Protein AF-A0A1Y2C149-F1 (afdb_monomer_lite)

pLDDT: mean 79.37, std 19.91, range [31.45, 98.75]

Organism: NCBI:txid329046

Structure (mmCIF, N/CA/C/O backbone):
data_AF-A0A1Y2C149-F1
#
_entry.id   AF-A0A1Y2C149-F1
#
loop_
_atom_site.group_PDB
_atom_site.id
_atom_site.type_symbol
_atom_site.label_atom_id
_atom_site.label_alt_id
_atom_site.label_comp_id
_atom_site.label_asym_id
_atom_site.label_entity_id
_atom_site.label_seq_id
_atom_site.pdbx_PDB_ins_code
_atom_site.Cartn_x
_atom_site.Cartn_y
_atom_site.Cartn_z
_atom_site.occupancy
_atom_site.B_iso_or_equiv
_atom_site.auth_seq_id
_atom_site.auth_comp_id
_atom_site.auth_asym_id
_atom_site.auth_atom_id
_atom_site.pdbx_PDB_model_num
ATOM 1 N N . MET A 1 1 ? -20.247 -19.234 1.395 1.00 32.84 1 MET A N 1
ATOM 2 C CA . MET A 1 1 ? -18.859 -19.176 0.887 1.00 32.84 1 MET A CA 1
ATOM 3 C C . MET A 1 1 ? -18.825 -18.176 -0.260 1.00 32.84 1 MET A C 1
ATOM 5 O O . MET A 1 1 ? -19.074 -18.563 -1.390 1.00 32.84 1 MET A O 1
ATOM 9 N N . ASN A 1 2 ? -18.616 -16.889 0.026 1.00 32.75 2 ASN A N 1
ATOM 10 C CA . ASN A 1 2 ? -18.475 -15.877 -1.024 1.00 32.75 2 ASN A CA 1
ATOM 11 C C . ASN A 1 2 ? -16.988 -15.608 -1.228 1.00 32.75 2 ASN A C 1
ATOM 13 O O . ASN A 1 2 ? -16.345 -14.971 -0.400 1.00 32.75 2 ASN A O 1
ATOM 17 N N . GLN A 1 3 ? -16.442 -16.143 -2.318 1.00 33.34 3 GLN A N 1
ATOM 18 C CA . GLN A 1 3 ? -15.137 -15.734 -2.815 1.00 33.34 3 GLN A CA 1
ATOM 19 C C . GLN A 1 3 ? -15.275 -14.304 -3.340 1.00 33.34 3 GLN A C 1
ATOM 21 O O . GLN A 1 3 ? -15.963 -14.059 -4.332 1.00 33.34 3 GLN A O 1
ATOM 26 N N . THR A 1 4 ? -14.650 -13.351 -2.658 1.00 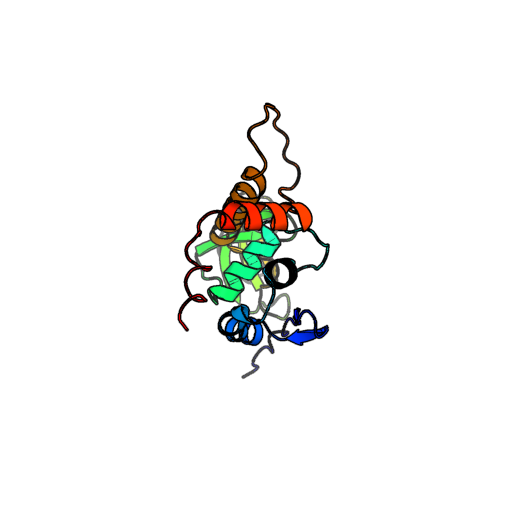39.69 4 THR A N 1
ATOM 27 C CA . THR A 1 4 ? -14.477 -11.990 -3.158 1.00 39.69 4 THR A CA 1
ATOM 28 C C . THR A 1 4 ? -13.703 -12.085 -4.472 1.00 39.69 4 THR A C 1
ATOM 30 O O . THR A 1 4 ? -12.516 -12.405 -4.464 1.00 39.69 4 THR A O 1
ATOM 33 N N . LYS A 1 5 ? -14.371 -11.875 -5.614 1.00 36.91 5 LYS A N 1
ATOM 34 C CA . LYS A 1 5 ? -13.696 -11.769 -6.914 1.00 36.91 5 LYS A CA 1
ATOM 35 C C . LYS A 1 5 ? -12.737 -10.583 -6.831 1.00 36.91 5 LYS A C 1
ATOM 37 O O . LYS A 1 5 ? -13.175 -9.437 -6.886 1.00 36.91 5 LYS A O 1
ATOM 42 N N . GLN A 1 6 ? -11.445 -10.860 -6.660 1.00 40.12 6 GLN A N 1
ATOM 43 C CA . GLN A 1 6 ? -10.395 -9.868 -6.859 1.00 40.12 6 GLN A CA 1
ATOM 44 C C . GLN A 1 6 ? -10.593 -9.274 -8.255 1.00 40.12 6 GLN A C 1
ATOM 46 O O . GLN A 1 6 ? -10.677 -10.003 -9.246 1.00 40.12 6 GLN A O 1
ATOM 51 N N . LYS A 1 7 ? -10.747 -7.951 -8.323 1.00 43.91 7 LYS A N 1
ATOM 52 C CA . LYS A 1 7 ? -10.801 -7.225 -9.588 1.00 43.91 7 LYS A CA 1
ATOM 53 C C . LYS A 1 7 ? -9.452 -7.464 -10.271 1.00 43.91 7 LYS A C 1
ATOM 55 O O . LYS A 1 7 ? -8.431 -7.028 -9.752 1.00 43.91 7 LYS A O 1
ATOM 60 N N . LYS A 1 8 ? -9.443 -8.235 -11.362 1.00 54.19 8 LYS A N 1
ATOM 61 C CA . LYS A 1 8 ? -8.223 -8.466 -12.140 1.00 54.19 8 LYS A CA 1
ATOM 62 C C . LYS A 1 8 ? -7.797 -7.133 -12.748 1.00 54.19 8 LYS A C 1
ATOM 64 O O . LYS A 1 8 ? -8.605 -6.485 -13.412 1.00 54.19 8 LYS A O 1
ATOM 69 N N . VAL A 1 9 ? -6.570 -6.722 -12.451 1.00 62.41 9 VAL A N 1
ATOM 70 C CA . VAL A 1 9 ? -5.909 -5.588 -13.098 1.00 62.41 9 VAL A CA 1
ATOM 71 C C . VAL A 1 9 ? -5.297 -6.121 -14.386 1.00 62.41 9 VAL A C 1
ATOM 73 O O . VAL A 1 9 ? -4.693 -7.196 -14.386 1.00 62.41 9 VAL A O 1
ATOM 76 N N . TYR A 1 10 ? -5.528 -5.405 -15.479 1.00 67.88 10 TYR A N 1
ATOM 77 C CA . TYR A 1 10 ? -5.032 -5.761 -16.799 1.00 67.88 10 TYR A CA 1
ATOM 78 C C . TYR A 1 10 ? -4.049 -4.694 -17.266 1.00 67.88 10 TYR A C 1
ATOM 80 O O . TYR A 1 10 ? -4.257 -3.505 -17.033 1.00 67.88 10 TYR A O 1
ATOM 88 N N . TYR A 1 11 ? -2.994 -5.137 -17.936 1.00 66.62 11 TYR A N 1
ATOM 89 C CA . TYR A 1 11 ? -1.920 -4.311 -18.471 1.00 66.62 11 TYR A CA 1
ATOM 90 C C . TYR A 1 11 ? -1.902 -4.450 -19.989 1.00 66.62 11 TYR A C 1
ATOM 92 O O . TYR A 1 11 ? -2.075 -5.548 -20.512 1.00 66.62 11 TYR A O 1
ATOM 100 N N . SER A 1 12 ? -1.677 -3.361 -20.719 1.00 67.94 12 SER A N 1
ATOM 101 C CA . SER A 1 12 ? -1.591 -3.422 -22.182 1.00 67.94 12 SER A CA 1
ATOM 102 C C . SER A 1 12 ? -0.188 -3.862 -22.623 1.00 67.94 12 SER A C 1
ATOM 104 O O . SER A 1 12 ? 0.789 -3.122 -22.476 1.00 67.94 12 SER A O 1
ATOM 106 N N . LEU A 1 13 ? -0.089 -5.076 -23.169 1.00 71.69 13 LEU A N 1
ATOM 107 C CA . LEU A 1 13 ? 1.129 -5.676 -23.708 1.00 71.69 13 LEU A CA 1
ATOM 108 C C . LEU A 1 13 ? 1.584 -4.950 -24.973 1.00 71.69 13 LEU A C 1
ATOM 110 O O . LEU A 1 13 ? 0.928 -5.003 -26.015 1.00 71.69 13 LEU A O 1
ATOM 114 N N . PHE A 1 14 ? 2.768 -4.351 -24.920 1.00 56.81 14 PHE A N 1
ATOM 115 C CA . PHE A 1 14 ? 3.419 -3.784 -26.096 1.00 56.81 14 PHE A CA 1
ATOM 116 C C . PHE A 1 14 ? 4.108 -4.878 -26.944 1.00 56.81 14 PHE A C 1
ATOM 118 O O . PHE A 1 14 ? 4.606 -5.845 -26.369 1.00 56.81 14 PHE A O 1
ATOM 125 N N . PRO A 1 15 ? 4.151 -4.771 -28.291 1.00 59.81 15 PRO A N 1
ATOM 126 C CA . PRO A 1 15 ? 3.509 -3.766 -29.154 1.00 59.81 15 PRO A CA 1
ATOM 127 C C . PRO A 1 15 ? 2.040 -4.069 -29.469 1.00 59.81 15 PRO A C 1
ATOM 129 O O . PRO A 1 15 ? 1.349 -3.243 -30.052 1.00 59.81 15 PRO A O 1
ATOM 132 N N . THR A 1 16 ? 1.559 -5.257 -29.104 1.00 75.50 16 THR A N 1
ATOM 133 C CA . THR A 1 16 ? 0.265 -5.790 -29.563 1.00 75.50 16 THR A CA 1
ATOM 134 C C . THR A 1 16 ? -0.963 -5.022 -29.066 1.00 75.50 16 THR A C 1
ATOM 136 O O . THR A 1 16 ? -2.044 -5.179 -29.623 1.00 75.50 16 THR A O 1
ATOM 139 N N . GLY A 1 17 ? -0.823 -4.246 -27.991 1.00 71.88 17 GLY A N 1
ATOM 140 C CA . GLY A 1 17 ? -1.920 -3.589 -27.283 1.00 71.88 17 GLY A CA 1
ATOM 141 C C . GLY A 1 17 ? -2.793 -4.540 -26.458 1.00 71.88 17 GLY A C 1
ATOM 142 O O . GLY A 1 17 ? -3.711 -4.077 -25.784 1.00 71.88 17 GLY A O 1
ATOM 143 N N . LYS A 1 18 ? -2.525 -5.855 -26.488 1.00 80.31 18 LYS A N 1
ATOM 144 C CA . LYS A 1 18 ? -3.346 -6.878 -25.832 1.00 80.31 18 LYS A CA 1
ATOM 145 C C . LYS A 1 18 ? -3.361 -6.682 -24.316 1.00 80.31 18 LYS A C 1
ATOM 147 O O . LYS A 1 18 ? -2.306 -6.626 -23.699 1.00 80.31 18 LYS A O 1
ATOM 152 N N . GLU A 1 19 ? -4.543 -6.660 -23.713 1.00 81.25 19 GLU A N 1
ATOM 153 C CA . GLU A 1 19 ? -4.684 -6.681 -22.255 1.00 81.25 19 GLU A CA 1
ATOM 154 C C . GLU A 1 19 ? -4.273 -8.043 -21.680 1.00 81.25 19 GLU A C 1
ATOM 156 O O . GLU A 1 19 ? -4.761 -9.086 -22.127 1.00 81.25 19 GLU A O 1
ATOM 161 N N . ILE A 1 20 ? -3.366 -8.032 -20.704 1.00 77.56 20 ILE A N 1
ATOM 162 C CA . ILE A 1 20 ? -2.830 -9.221 -20.033 1.00 77.56 20 ILE A CA 1
ATOM 163 C C . ILE A 1 20 ? -2.824 -9.053 -18.511 1.00 77.56 20 ILE A C 1
ATOM 165 O O . ILE A 1 20 ? -2.730 -7.934 -18.007 1.00 77.56 20 ILE A O 1
ATOM 169 N N . THR A 1 21 ? -2.932 -10.152 -17.764 1.00 81.12 21 THR A N 1
ATOM 170 C CA . THR A 1 21 ? -2.832 -10.127 -16.293 1.00 81.12 21 THR A CA 1
ATOM 171 C C . THR A 1 21 ? -1.381 -10.080 -15.818 1.00 81.12 21 THR A C 1
ATOM 173 O O . THR A 1 21 ? -0.441 -10.288 -16.588 1.00 81.12 21 THR A O 1
ATOM 176 N N . PHE A 1 22 ? -1.185 -9.848 -14.519 1.00 74.19 22 PHE A N 1
ATOM 177 C CA . PHE A 1 22 ? 0.140 -9.897 -13.910 1.00 74.19 22 PHE A CA 1
ATOM 178 C C . PHE A 1 22 ? 0.797 -11.290 -13.998 1.00 74.19 22 PHE A C 1
ATOM 180 O O . PHE A 1 22 ? 1.993 -11.421 -14.245 1.00 74.19 22 PHE A O 1
ATOM 187 N N . GLU A 1 23 ? 0.021 -12.364 -13.865 1.00 76.06 23 GLU A N 1
ATOM 188 C CA . GLU A 1 23 ? 0.540 -13.727 -14.019 1.00 76.06 23 GLU A CA 1
ATOM 189 C C . GLU A 1 23 ? 0.965 -14.008 -15.467 1.00 76.06 23 GLU A C 1
ATOM 191 O O . GLU A 1 23 ? 2.004 -14.626 -15.712 1.00 76.06 23 GLU A O 1
ATOM 196 N N . GLU A 1 24 ? 0.195 -13.509 -16.439 1.00 78.19 24 GLU A N 1
ATOM 197 C CA . GLU A 1 24 ? 0.569 -13.572 -17.851 1.00 78.19 24 GLU A CA 1
ATOM 198 C C . GLU A 1 24 ? 1.845 -12.759 -18.118 1.00 78.19 24 GLU A C 1
ATOM 200 O O . GLU A 1 24 ? 2.727 -13.249 -18.824 1.00 78.19 24 GLU A O 1
ATOM 205 N N . TYR A 1 25 ? 2.005 -11.583 -17.497 1.00 75.56 25 TYR A N 1
ATOM 206 C CA . TYR A 1 25 ? 3.249 -10.802 -17.519 1.00 75.56 25 TYR A CA 1
ATOM 207 C C . TYR A 1 25 ? 4.457 -11.636 -17.067 1.00 75.56 25 TYR A C 1
ATOM 209 O O . TYR A 1 25 ? 5.443 -11.738 -17.801 1.00 75.56 25 TYR A O 1
ATOM 217 N N . LEU A 1 26 ? 4.367 -12.288 -15.901 1.00 74.31 26 LEU A N 1
ATOM 218 C CA . LEU A 1 26 ? 5.469 -13.088 -15.355 1.00 74.31 26 LEU A CA 1
ATOM 219 C C . LEU A 1 26 ? 5.842 -14.247 -16.285 1.00 74.31 26 LEU A C 1
ATOM 221 O O . LEU A 1 26 ? 7.024 -14.529 -16.476 1.00 74.31 26 LEU A O 1
ATOM 225 N N . SER A 1 27 ? 4.852 -14.876 -16.927 1.00 77.12 27 SER A N 1
ATOM 226 C CA . SER A 1 27 ? 5.107 -15.938 -17.909 1.00 77.12 27 SER A CA 1
ATOM 227 C C . SER A 1 27 ? 5.894 -15.434 -19.127 1.00 77.12 27 SER A C 1
ATOM 229 O O . SER A 1 27 ? 6.768 -16.135 -19.647 1.00 77.12 27 SER A O 1
ATOM 231 N N . LYS A 1 28 ? 5.652 -14.180 -19.532 1.00 73.00 28 LYS A N 1
ATOM 232 C CA . LYS A 1 28 ? 6.303 -13.545 -20.680 1.00 73.00 28 LYS A CA 1
ATOM 233 C C . LYS A 1 28 ? 7.737 -13.117 -20.410 1.00 73.00 28 LYS A C 1
ATOM 235 O O . LYS A 1 28 ? 8.476 -13.002 -21.382 1.00 73.00 28 LYS A O 1
ATOM 240 N N . LEU A 1 29 ? 8.171 -12.981 -19.151 1.00 72.56 29 LEU A N 1
ATOM 241 C CA . LEU A 1 29 ? 9.576 -12.702 -18.804 1.00 72.56 29 LEU A CA 1
ATOM 242 C C . LEU A 1 29 ? 10.551 -13.690 -19.466 1.00 72.56 29 LEU A C 1
ATOM 244 O O . LEU A 1 29 ? 11.645 -13.313 -19.877 1.00 72.56 29 LEU A O 1
ATOM 248 N N . SER A 1 30 ? 10.138 -14.949 -19.627 1.00 67.75 30 SER A N 1
ATOM 249 C CA . SER A 1 30 ? 10.937 -15.988 -20.293 1.00 67.75 30 SER A CA 1
ATOM 250 C C . SER A 1 30 ? 11.106 -15.773 -21.808 1.00 67.75 30 SER A C 1
ATOM 252 O O . SER A 1 30 ? 12.100 -16.203 -22.393 1.00 67.75 30 SER A O 1
ATOM 254 N N . GLU A 1 31 ? 10.174 -15.056 -22.439 1.00 71.12 31 GLU A N 1
ATOM 255 C CA . GLU A 1 31 ? 10.130 -14.753 -23.875 1.00 71.12 31 GLU A CA 1
ATOM 256 C C . GLU A 1 31 ? 10.769 -13.391 -24.209 1.00 71.12 31 GLU A C 1
ATOM 258 O O . GLU A 1 31 ? 10.827 -12.995 -25.372 1.00 71.12 31 GLU A O 1
ATOM 263 N N . TRP A 1 32 ? 11.287 -12.662 -23.212 1.00 73.00 32 TRP A N 1
ATOM 264 C CA . TRP A 1 32 ? 11.826 -11.301 -23.363 1.00 73.00 32 TRP A CA 1
ATOM 265 C C . TRP A 1 32 ? 12.982 -11.175 -24.359 1.00 73.00 32 TRP A C 1
ATOM 267 O O . TRP A 1 32 ? 13.230 -10.083 -24.857 1.00 73.00 32 TRP A O 1
ATOM 277 N N . LYS A 1 33 ? 13.645 -12.281 -24.715 1.00 69.81 33 LYS A N 1
ATOM 278 C CA . LYS A 1 33 ? 14.646 -12.316 -25.795 1.00 69.81 33 LYS A CA 1
ATOM 279 C C . LYS A 1 33 ? 14.077 -11.922 -27.167 1.00 69.81 33 LYS A C 1
ATOM 281 O O . LYS A 1 33 ? 14.849 -11.610 -28.063 1.00 69.81 33 LYS A O 1
ATOM 286 N N . LEU A 1 34 ? 12.753 -11.951 -27.335 1.00 71.50 34 LEU A N 1
ATOM 287 C CA . LEU A 1 34 ? 12.060 -11.592 -28.575 1.00 71.50 34 LEU A CA 1
ATOM 288 C C . LEU A 1 34 ? 11.714 -10.095 -28.678 1.00 71.50 34 LEU A C 1
ATOM 290 O O . LEU A 1 34 ? 11.230 -9.666 -29.721 1.00 71.50 34 LEU A O 1
ATOM 294 N N . TYR A 1 35 ? 11.950 -9.309 -27.623 1.00 72.81 35 TYR A N 1
ATOM 295 C CA . TYR A 1 35 ? 11.605 -7.886 -27.550 1.00 72.81 35 TYR A CA 1
ATOM 296 C C . TYR A 1 35 ? 12.859 -7.022 -27.395 1.00 72.81 35 TYR A C 1
ATOM 298 O O . TYR A 1 35 ? 13.837 -7.437 -26.764 1.00 72.81 35 TYR A O 1
ATOM 306 N N . THR A 1 36 ? 12.838 -5.799 -27.936 1.00 82.12 36 THR A N 1
ATOM 307 C CA . THR A 1 36 ? 13.964 -4.867 -27.770 1.00 82.12 36 THR A CA 1
ATOM 308 C C . THR A 1 36 ? 14.135 -4.473 -26.295 1.00 82.12 36 THR A C 1
ATOM 310 O O . THR A 1 36 ? 13.224 -4.626 -25.477 1.00 82.12 36 THR A O 1
ATOM 313 N N . LEU A 1 37 ? 15.318 -3.978 -25.907 1.00 80.62 37 LEU A N 1
ATOM 314 C CA . LEU A 1 37 ? 15.522 -3.432 -24.556 1.00 80.62 37 LEU A CA 1
ATOM 315 C C . LEU A 1 37 ? 14.524 -2.303 -24.255 1.00 80.62 37 LEU A C 1
ATOM 317 O O . LEU A 1 37 ? 13.933 -2.283 -23.180 1.00 80.62 37 LEU A O 1
ATOM 321 N N . GLU A 1 38 ? 14.281 -1.429 -25.230 1.00 82.12 38 GLU A N 1
ATOM 322 C CA . GLU A 1 38 ? 13.333 -0.325 -25.102 1.00 82.12 38 GLU A CA 1
ATOM 323 C C . GLU A 1 38 ? 11.897 -0.820 -24.871 1.00 82.12 38 GLU A C 1
ATOM 325 O O . GLU A 1 38 ? 11.211 -0.322 -23.980 1.00 82.12 38 GLU A O 1
ATOM 330 N N . ASP A 1 39 ? 11.455 -1.845 -25.602 1.00 81.69 39 ASP A N 1
ATOM 331 C CA . ASP A 1 39 ? 10.112 -2.413 -25.431 1.00 81.69 39 ASP A CA 1
ATOM 332 C C . ASP A 1 39 ? 9.925 -3.034 -24.045 1.00 81.69 39 ASP A C 1
ATOM 334 O O . ASP A 1 39 ? 8.878 -2.855 -23.420 1.00 81.69 39 ASP A O 1
ATOM 338 N N . ARG A 1 40 ? 10.953 -3.723 -23.535 1.00 82.38 40 ARG A N 1
ATOM 339 C CA . ARG A 1 40 ? 10.943 -4.317 -22.189 1.00 82.38 40 ARG A CA 1
ATOM 340 C C . ARG A 1 40 ? 10.877 -3.250 -21.101 1.00 82.38 40 ARG A C 1
ATOM 342 O O . ARG A 1 40 ? 10.101 -3.400 -20.162 1.00 82.38 40 ARG A O 1
ATOM 349 N N . ILE A 1 41 ? 11.629 -2.159 -21.252 1.00 85.75 41 ILE A N 1
ATOM 350 C CA . ILE A 1 41 ? 11.615 -1.023 -20.320 1.00 85.75 41 ILE A CA 1
ATOM 351 C C . ILE A 1 41 ? 10.254 -0.317 -20.338 1.00 85.75 41 ILE A C 1
ATOM 353 O O . ILE A 1 41 ? 9.670 -0.103 -19.277 1.00 85.75 41 ILE A O 1
ATOM 357 N N . LYS A 1 42 ? 9.708 -0.004 -21.523 1.00 83.88 42 LYS A N 1
ATOM 358 C CA . LYS A 1 42 ? 8.360 0.585 -21.674 1.00 83.88 42 LYS A CA 1
ATOM 359 C C . LYS A 1 42 ? 7.299 -0.269 -21.014 1.00 83.88 42 LYS A C 1
ATOM 361 O O . LYS A 1 42 ? 6.396 0.244 -20.357 1.00 83.88 42 LYS A O 1
ATOM 366 N N . PHE A 1 43 ? 7.391 -1.571 -21.224 1.00 82.25 43 PHE A N 1
ATOM 367 C CA . PHE A 1 43 ? 6.435 -2.507 -20.680 1.00 82.25 43 PHE A CA 1
ATOM 368 C C . PHE A 1 43 ? 6.549 -2.621 -19.155 1.00 82.25 43 PHE A C 1
ATOM 370 O O . PHE A 1 43 ? 5.527 -2.542 -18.481 1.00 82.25 43 PHE A O 1
ATOM 377 N N . LEU A 1 44 ? 7.765 -2.711 -18.606 1.00 85.06 44 LEU A N 1
ATOM 378 C CA . LEU A 1 44 ? 7.992 -2.704 -17.160 1.00 85.06 44 LEU A CA 1
ATOM 379 C C . LEU A 1 44 ? 7.467 -1.417 -16.511 1.00 85.06 44 LEU A C 1
ATOM 381 O O . LEU A 1 44 ? 6.760 -1.499 -15.513 1.00 85.06 44 LEU A O 1
ATOM 385 N N . PHE A 1 45 ? 7.740 -0.252 -17.107 1.00 88.50 45 PHE A N 1
ATOM 386 C CA . PHE A 1 45 ? 7.226 1.027 -16.615 1.00 88.50 45 PHE A CA 1
ATOM 387 C C . PHE A 1 45 ? 5.698 1.018 -16.526 1.00 88.50 45 PHE A C 1
ATOM 389 O O . PHE A 1 45 ? 5.150 1.315 -15.477 1.00 88.50 45 PHE A O 1
ATOM 396 N N . LYS A 1 46 ? 5.006 0.579 -17.587 1.00 85.31 46 LYS A N 1
ATOM 397 C CA . LYS A 1 46 ? 3.536 0.474 -17.602 1.00 85.31 46 LYS A CA 1
ATOM 398 C C . LYS A 1 46 ? 2.963 -0.499 -16.574 1.00 85.31 46 LYS A C 1
ATOM 400 O O . LYS A 1 46 ? 1.795 -0.390 -16.225 1.00 85.31 46 LYS A O 1
ATOM 405 N N . VAL A 1 47 ? 3.729 -1.513 -16.180 1.00 83.88 47 VAL A N 1
ATOM 406 C CA . VAL A 1 47 ? 3.296 -2.485 -15.170 1.00 83.88 47 VAL A CA 1
ATOM 407 C C . VAL A 1 47 ? 3.495 -1.932 -13.763 1.00 83.88 47 VAL A C 1
ATOM 409 O O . VAL A 1 47 ? 2.669 -2.193 -12.890 1.00 83.88 47 VAL A O 1
ATOM 412 N N . LEU A 1 48 ? 4.576 -1.177 -13.555 1.00 87.94 48 LEU A N 1
ATOM 413 C CA . LEU A 1 48 ? 4.863 -0.503 -12.294 1.00 87.94 48 LEU A CA 1
ATOM 414 C C . LEU A 1 48 ? 3.953 0.708 -12.067 1.00 87.94 48 LEU A C 1
ATOM 416 O O . LEU A 1 48 ? 3.570 0.927 -10.929 1.00 87.94 48 LEU A O 1
ATOM 420 N N . ASP A 1 49 ? 3.590 1.444 -13.121 1.00 88.06 49 ASP A N 1
ATOM 421 C CA . ASP A 1 49 ? 2.715 2.625 -13.103 1.00 88.06 49 ASP A CA 1
ATOM 422 C C . ASP A 1 49 ? 1.253 2.200 -12.902 1.00 88.06 49 ASP A C 1
ATOM 424 O O . ASP A 1 49 ? 0.500 1.949 -13.848 1.00 88.06 49 ASP A O 1
ATOM 428 N N . TYR A 1 50 ? 0.887 1.996 -11.636 1.00 83.88 50 TYR A N 1
ATOM 429 C CA . TYR A 1 50 ? -0.371 1.360 -11.261 1.00 83.88 50 TYR A CA 1
ATOM 430 C C . TYR A 1 50 ? -1.588 2.265 -11.470 1.00 83.88 50 TYR A C 1
ATOM 432 O O . TYR A 1 50 ? -2.656 1.767 -11.847 1.00 83.88 50 TYR A O 1
ATOM 440 N N . ASP A 1 51 ? -1.465 3.563 -11.201 1.00 83.44 51 ASP A N 1
ATOM 441 C CA . ASP A 1 51 ? -2.549 4.526 -11.399 1.00 83.44 51 ASP A CA 1
ATOM 442 C C . ASP A 1 51 ? -2.581 5.141 -12.811 1.00 83.44 51 ASP A C 1
ATOM 444 O O . ASP A 1 51 ? -3.592 5.749 -13.176 1.00 83.44 51 ASP A O 1
ATOM 448 N N . GLN A 1 52 ? -1.571 4.839 -13.638 1.00 85.75 52 GLN A N 1
ATOM 449 C CA . GLN A 1 52 ? -1.460 5.215 -15.049 1.00 85.75 52 GLN A CA 1
ATOM 450 C C . GLN A 1 52 ? -1.351 6.728 -15.255 1.00 85.75 52 GLN A C 1
ATOM 452 O O . GLN A 1 52 ? -1.828 7.257 -16.268 1.00 85.75 52 GLN A O 1
ATOM 457 N N . ASP A 1 53 ? -0.743 7.433 -14.303 1.00 88.12 53 ASP A N 1
ATOM 458 C CA . ASP A 1 53 ? -0.513 8.873 -14.390 1.00 88.12 53 ASP A CA 1
ATOM 459 C C . ASP A 1 53 ? 0.787 9.234 -15.145 1.00 88.12 53 ASP A C 1
ATOM 461 O O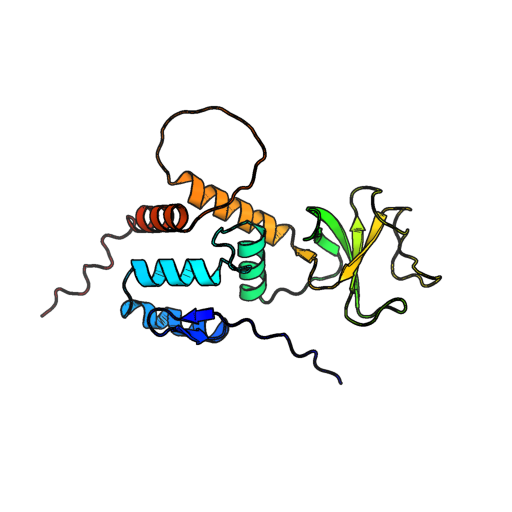 . ASP A 1 53 ? 1.017 10.403 -15.478 1.00 88.12 53 ASP A O 1
ATOM 465 N N . GLY A 1 54 ? 1.594 8.228 -15.507 1.00 87.69 54 GLY A N 1
ATOM 466 C CA . GLY A 1 54 ? 2.864 8.387 -16.211 1.00 87.69 54 GLY A CA 1
ATOM 467 C C . GLY A 1 54 ? 4.054 8.666 -15.291 1.00 87.69 54 GLY A C 1
ATOM 468 O O . GLY A 1 54 ? 5.126 9.049 -15.784 1.00 87.69 54 GLY A O 1
ATOM 469 N N . VAL A 1 55 ? 3.891 8.493 -13.980 1.00 89.56 55 VAL A N 1
ATOM 470 C CA . VAL A 1 55 ? 4.873 8.799 -12.946 1.00 89.56 55 VAL A CA 1
ATOM 471 C C . VAL A 1 55 ? 4.937 7.652 -11.941 1.00 89.56 55 VAL A C 1
ATOM 473 O O . VAL A 1 55 ? 3.987 7.354 -11.239 1.00 89.56 55 VAL A O 1
ATOM 476 N N . LEU A 1 56 ? 6.112 7.040 -11.785 1.00 89.75 56 LEU A N 1
ATOM 477 C CA . LEU A 1 56 ? 6.294 6.045 -10.733 1.00 89.75 56 LEU A CA 1
ATOM 478 C C . LEU A 1 56 ? 6.523 6.730 -9.395 1.00 89.75 56 LEU A C 1
ATOM 480 O O . LEU A 1 56 ? 7.526 7.425 -9.205 1.00 89.75 56 LEU A O 1
ATOM 484 N N . THR A 1 57 ? 5.621 6.488 -8.455 1.00 89.19 57 THR A N 1
ATOM 485 C CA . THR A 1 57 ? 5.777 6.879 -7.058 1.00 89.19 57 THR A CA 1
ATOM 486 C C . THR A 1 57 ? 6.055 5.652 -6.180 1.00 89.19 57 THR A C 1
ATOM 488 O O . THR A 1 57 ? 5.754 4.516 -6.568 1.00 89.19 57 THR A O 1
ATOM 491 N N . PRO A 1 58 ? 6.605 5.828 -4.962 1.00 89.31 58 PRO A N 1
ATOM 492 C CA . PRO A 1 58 ? 6.781 4.705 -4.046 1.00 89.31 58 PRO A CA 1
ATOM 493 C C . PRO A 1 58 ? 5.485 3.908 -3.775 1.00 89.31 58 PRO A C 1
ATOM 495 O O . PRO A 1 58 ? 5.548 2.676 -3.739 1.00 89.31 58 PRO A O 1
ATOM 498 N N . PRO A 1 59 ? 4.293 4.534 -3.649 1.00 86.31 59 PRO A N 1
ATOM 499 C CA . PRO A 1 59 ? 3.022 3.811 -3.634 1.00 86.31 59 PRO A CA 1
ATOM 500 C C . PRO A 1 59 ? 2.816 2.831 -4.797 1.00 86.31 59 PRO A C 1
ATOM 502 O O . PRO A 1 59 ? 2.372 1.709 -4.540 1.00 86.31 59 PRO A O 1
ATOM 505 N N . ASP A 1 60 ? 3.161 3.194 -6.033 1.00 88.69 60 ASP A N 1
ATOM 506 C CA . ASP A 1 60 ? 2.971 2.340 -7.216 1.00 88.69 60 ASP A CA 1
ATOM 507 C C . ASP A 1 60 ? 3.864 1.102 -7.161 1.00 88.69 60 ASP A C 1
ATOM 509 O O . ASP A 1 60 ? 3.401 -0.040 -7.255 1.00 88.69 60 ASP A O 1
ATOM 513 N N . ILE A 1 61 ? 5.145 1.312 -6.856 1.00 89.56 61 ILE A N 1
ATOM 514 C CA . ILE A 1 61 ? 6.119 0.227 -6.700 1.00 89.56 61 ILE A CA 1
ATOM 515 C C . ILE A 1 61 ? 5.757 -0.658 -5.496 1.00 89.56 61 ILE A C 1
ATOM 517 O O . ILE A 1 61 ? 5.852 -1.884 -5.571 1.00 89.56 61 ILE A O 1
ATOM 521 N N . SER A 1 62 ? 5.269 -0.082 -4.392 1.00 89.69 62 SER A N 1
ATOM 522 C CA . SER A 1 62 ? 4.859 -0.853 -3.210 1.00 89.69 62 SER A CA 1
ATOM 523 C C . SER A 1 62 ? 3.679 -1.794 -3.497 1.00 89.69 62 SER A C 1
ATOM 525 O O . SER A 1 62 ? 3.611 -2.899 -2.941 1.00 89.69 62 SER A O 1
ATOM 527 N N . ILE A 1 63 ? 2.764 -1.407 -4.398 1.00 86.19 63 ILE A N 1
ATOM 528 C CA . ILE A 1 63 ? 1.666 -2.269 -4.862 1.00 86.19 63 ILE A CA 1
ATOM 529 C C . ILE A 1 63 ? 2.235 -3.441 -5.640 1.00 86.19 63 ILE A C 1
ATOM 531 O O . ILE A 1 63 ? 1.861 -4.584 -5.375 1.00 86.19 63 ILE A O 1
ATOM 535 N N . PHE A 1 64 ? 3.156 -3.167 -6.560 1.00 86.81 64 PHE A N 1
ATOM 536 C CA . PHE A 1 64 ? 3.814 -4.197 -7.349 1.00 86.81 64 PHE A CA 1
ATOM 537 C C . PHE A 1 64 ? 4.558 -5.210 -6.464 1.00 86.81 64 PHE A C 1
ATOM 539 O O . PHE A 1 64 ? 4.370 -6.417 -6.619 1.00 86.81 64 PHE A O 1
ATOM 546 N N . ILE A 1 65 ? 5.312 -4.746 -5.458 1.00 88.50 65 ILE A N 1
ATOM 547 C CA . ILE A 1 65 ? 5.971 -5.612 -4.462 1.00 88.50 65 ILE A CA 1
ATOM 548 C C . ILE A 1 65 ? 4.936 -6.469 -3.722 1.00 88.50 65 ILE A C 1
ATOM 550 O O . ILE A 1 65 ? 5.117 -7.677 -3.562 1.00 88.50 65 ILE A O 1
ATOM 554 N N . SER A 1 66 ? 3.819 -5.870 -3.304 1.00 85.25 66 SER A N 1
ATOM 555 C CA . SER A 1 66 ? 2.742 -6.584 -2.605 1.00 85.25 66 SER A CA 1
ATOM 556 C C . SER A 1 66 ? 2.096 -7.668 -3.477 1.00 85.25 66 SER A C 1
ATOM 558 O O . SER A 1 66 ? 1.778 -8.752 -2.985 1.00 85.25 66 SER A O 1
ATOM 560 N N . GLN A 1 67 ? 1.925 -7.403 -4.775 1.00 82.81 67 GLN A N 1
ATOM 561 C CA . GLN A 1 67 ? 1.400 -8.368 -5.745 1.00 82.81 67 GLN A CA 1
ATOM 562 C C . GLN A 1 67 ? 2.383 -9.517 -5.988 1.00 82.81 67 GLN A C 1
ATOM 564 O O . GLN A 1 67 ? 1.975 -10.676 -5.926 1.00 82.81 67 GLN A O 1
ATOM 569 N N . LEU A 1 68 ? 3.667 -9.207 -6.195 1.00 83.88 68 LEU A N 1
ATOM 570 C CA . LEU A 1 68 ? 4.740 -10.187 -6.392 1.00 83.88 68 LEU A CA 1
ATOM 571 C C . LEU A 1 68 ? 4.897 -11.149 -5.217 1.00 83.88 68 LEU A C 1
ATOM 573 O O . LEU A 1 68 ? 5.074 -12.349 -5.398 1.00 83.88 68 LEU A O 1
ATOM 577 N N . THR A 1 69 ? 4.847 -10.610 -4.005 1.00 81.81 69 THR A N 1
ATOM 578 C CA . THR A 1 69 ? 5.025 -11.383 -2.771 1.00 81.81 69 THR A CA 1
ATOM 579 C C . THR A 1 69 ? 3.752 -12.115 -2.347 1.00 81.81 69 THR A C 1
ATOM 581 O O . THR A 1 69 ? 3.779 -12.879 -1.383 1.00 81.81 69 THR A O 1
ATOM 584 N N . HIS A 1 70 ? 2.628 -11.882 -3.040 1.00 79.50 70 HIS A N 1
ATOM 585 C CA . HIS A 1 70 ? 1.287 -12.310 -2.635 1.00 79.50 70 HIS A CA 1
ATOM 586 C C . HIS A 1 70 ? 0.969 -11.980 -1.166 1.00 79.50 70 HIS A C 1
ATOM 588 O O . HIS A 1 70 ? 0.203 -12.694 -0.505 1.00 79.50 70 HIS A O 1
ATOM 594 N N . HIS A 1 71 ? 1.570 -10.912 -0.640 1.00 77.25 71 HIS A N 1
ATOM 595 C CA . HIS A 1 71 ? 1.518 -10.622 0.779 1.00 77.25 71 HIS A CA 1
ATOM 596 C C . HIS A 1 71 ? 0.118 -10.145 1.173 1.00 77.25 71 HIS A C 1
ATOM 598 O O . HIS A 1 71 ? -0.489 -9.285 0.530 1.00 77.25 71 HIS A O 1
ATOM 604 N N . LYS A 1 72 ? -0.409 -10.712 2.258 1.00 81.81 72 LYS A N 1
ATOM 605 C CA . LYS A 1 72 ? -1.666 -10.288 2.881 1.00 81.81 72 LYS A CA 1
ATOM 606 C C . LYS A 1 72 ? -1.338 -9.646 4.214 1.00 81.81 72 LYS A C 1
ATOM 608 O O . LYS A 1 72 ? -0.541 -10.219 4.945 1.00 81.81 72 LYS A O 1
ATOM 613 N N . TYR A 1 73 ? -1.977 -8.522 4.540 1.00 84.38 73 TYR A N 1
ATOM 614 C CA . TYR A 1 73 ? -1.760 -7.888 5.839 1.00 84.38 73 TYR A CA 1
ATOM 615 C C . TYR A 1 73 ? -2.074 -8.878 6.964 1.00 84.38 73 TYR A C 1
ATOM 617 O O . TYR A 1 73 ? -3.064 -9.619 6.909 1.00 84.38 73 TYR A O 1
ATOM 625 N N . ALA A 1 74 ? -1.249 -8.849 7.995 1.00 91.44 74 ALA A N 1
ATOM 626 C CA . ALA A 1 74 ? -1.391 -9.597 9.221 1.00 91.44 74 ALA A CA 1
ATOM 627 C C . ALA A 1 74 ? -1.569 -8.649 10.413 1.00 91.44 74 ALA A C 1
ATOM 629 O O . ALA A 1 74 ? -1.327 -7.441 10.361 1.00 91.44 74 ALA A O 1
ATOM 630 N N . LEU A 1 75 ? -2.044 -9.208 11.525 1.00 95.50 75 LEU A N 1
ATOM 631 C CA . LEU A 1 75 ? -2.092 -8.467 12.780 1.00 95.50 75 LEU A CA 1
ATOM 632 C C . LEU A 1 75 ? -0.672 -8.114 13.224 1.00 95.50 75 LEU A C 1
ATOM 634 O O . LEU A 1 75 ? 0.227 -8.945 13.152 1.00 95.50 75 LEU A O 1
ATOM 638 N N . SER A 1 76 ? -0.514 -6.922 13.792 1.00 97.00 76 SER A N 1
ATOM 639 C CA . SER A 1 76 ? 0.767 -6.333 14.208 1.00 97.00 76 SER A CA 1
ATOM 640 C C . SER A 1 76 ? 1.654 -5.806 13.079 1.00 97.00 76 SER A C 1
ATOM 642 O O . SER A 1 76 ? 2.673 -5.186 13.384 1.00 97.00 76 SER A O 1
ATOM 644 N N . ASP A 1 77 ? 1.250 -5.946 11.815 1.00 96.25 77 ASP A N 1
ATOM 645 C CA . ASP A 1 77 ? 1.976 -5.328 10.709 1.00 96.25 77 ASP A CA 1
ATOM 646 C C . ASP A 1 77 ? 1.988 -3.807 10.825 1.00 96.25 77 ASP A C 1
ATOM 648 O O . ASP A 1 77 ? 1.018 -3.167 11.258 1.00 96.25 77 ASP A O 1
ATOM 652 N N . ARG A 1 78 ? 3.107 -3.225 10.394 1.00 97.38 78 ARG A N 1
ATOM 653 C CA . ARG A 1 78 ? 3.287 -1.783 10.274 1.00 97.38 78 ARG A CA 1
ATOM 654 C C . ARG A 1 78 ? 2.755 -1.320 8.935 1.00 97.38 78 ARG A C 1
ATOM 656 O O . ARG A 1 78 ? 3.218 -1.766 7.886 1.00 97.38 78 ARG A O 1
ATOM 663 N N . VAL A 1 79 ? 1.805 -0.396 8.983 1.00 96.31 79 VAL A N 1
ATOM 664 C CA . VAL A 1 79 ? 1.087 0.058 7.797 1.00 96.31 79 VAL A CA 1
ATOM 665 C C . VAL A 1 79 ? 1.030 1.574 7.677 1.00 96.31 79 VAL A C 1
ATOM 667 O O . VAL A 1 79 ? 1.061 2.300 8.673 1.00 96.31 79 VAL A O 1
ATOM 670 N N . ARG A 1 80 ? 0.930 2.030 6.432 1.00 94.69 80 ARG A N 1
ATOM 671 C CA . ARG A 1 80 ? 0.680 3.406 6.017 1.00 94.69 80 ARG A CA 1
ATOM 672 C C . ARG A 1 80 ? -0.720 3.487 5.410 1.00 94.69 80 ARG A C 1
ATOM 674 O O . ARG A 1 80 ? -1.120 2.627 4.628 1.00 94.69 80 ARG A O 1
ATOM 681 N N . VAL A 1 81 ? -1.488 4.509 5.773 1.00 94.31 81 VAL A N 1
ATOM 682 C CA . VAL A 1 81 ? -2.777 4.805 5.139 1.00 94.31 81 VAL A CA 1
ATOM 683 C C . VAL A 1 81 ? -2.508 5.476 3.795 1.00 94.31 81 VAL A C 1
ATOM 685 O O . VAL A 1 81 ? -1.931 6.561 3.761 1.00 94.31 81 VAL A O 1
ATOM 688 N N . ARG A 1 82 ? -2.958 4.868 2.692 1.00 89.31 82 ARG A N 1
ATOM 689 C CA . ARG A 1 82 ? -2.679 5.360 1.327 1.00 89.31 82 ARG A CA 1
ATOM 690 C C . ARG A 1 82 ? -3.130 6.809 1.113 1.00 89.31 82 ARG A C 1
ATOM 692 O O . ARG A 1 82 ? -2.428 7.594 0.495 1.00 89.31 82 ARG A O 1
ATOM 699 N N . ALA A 1 83 ? -4.300 7.165 1.643 1.00 88.19 83 ALA A N 1
ATOM 700 C CA . ALA A 1 83 ? -4.937 8.453 1.368 1.00 88.19 83 ALA A CA 1
ATOM 701 C C . ALA A 1 83 ? -4.224 9.667 1.988 1.00 88.19 83 ALA A C 1
ATOM 703 O O . ALA A 1 83 ? -4.371 10.773 1.480 1.00 88.19 83 ALA A O 1
ATOM 704 N N . ASP A 1 84 ? -3.516 9.489 3.107 1.00 90.25 84 ASP A N 1
ATOM 705 C CA . ASP A 1 84 ? -2.960 10.612 3.877 1.00 90.25 84 ASP A CA 1
ATOM 706 C C . ASP A 1 84 ? -1.595 10.331 4.525 1.00 90.25 84 ASP A C 1
ATOM 708 O O . ASP A 1 84 ? -1.061 11.172 5.245 1.00 90.25 84 ASP A O 1
ATOM 712 N N . GLY A 1 85 ? -1.013 9.157 4.278 1.00 91.38 85 GLY A N 1
ATOM 713 C CA . GLY A 1 85 ? 0.322 8.788 4.737 1.00 91.38 85 GLY A CA 1
ATOM 714 C C . GLY A 1 85 ? 0.448 8.483 6.228 1.00 91.38 85 GLY A C 1
ATOM 715 O O . GLY A 1 85 ? 1.557 8.221 6.692 1.00 91.38 85 GLY A O 1
ATOM 716 N N . ARG A 1 86 ? -0.644 8.481 7.004 1.00 95.50 86 ARG A N 1
ATOM 717 C CA . ARG A 1 86 ? -0.555 8.200 8.443 1.00 95.50 86 ARG A CA 1
ATOM 718 C C . ARG A 1 86 ? -0.078 6.778 8.713 1.00 95.50 86 ARG A C 1
ATOM 720 O O . ARG A 1 86 ? -0.541 5.827 8.087 1.00 95.50 86 ARG A O 1
ATOM 727 N N . LEU A 1 87 ? 0.810 6.651 9.692 1.00 97.75 87 LEU A N 1
ATOM 728 C CA . LEU A 1 87 ? 1.415 5.389 10.099 1.00 97.75 87 LEU A CA 1
ATOM 729 C C . LEU A 1 87 ? 0.700 4.787 11.311 1.00 97.75 87 LEU A C 1
ATOM 731 O O . LEU A 1 87 ? 0.212 5.498 12.197 1.00 97.75 87 LEU A O 1
ATOM 735 N N . GLY A 1 88 ? 0.661 3.460 11.356 1.00 98.12 88 GLY A N 1
ATOM 736 C CA . GLY A 1 88 ? 0.117 2.729 12.487 1.00 98.12 88 GLY A CA 1
ATOM 737 C C . GLY A 1 88 ? 0.371 1.230 12.424 1.00 98.12 88 GLY A C 1
ATOM 738 O O . GLY A 1 88 ? 1.088 0.720 11.561 1.00 98.12 88 GLY A O 1
ATOM 739 N N . THR A 1 89 ? -0.235 0.526 13.373 1.00 98.56 89 THR A N 1
ATOM 740 C CA . THR A 1 89 ? -0.153 -0.927 13.521 1.00 98.56 89 THR A CA 1
ATOM 741 C C . THR A 1 89 ? -1.516 -1.556 13.272 1.00 98.56 89 THR A C 1
ATOM 743 O O . THR A 1 89 ? -2.524 -1.107 13.824 1.00 98.56 89 THR A O 1
ATOM 746 N N . VAL A 1 90 ? -1.561 -2.635 12.493 1.00 98.38 90 VAL A N 1
ATOM 747 C CA . VAL A 1 90 ? -2.796 -3.392 12.266 1.00 98.38 90 VAL A CA 1
ATOM 748 C C . VAL A 1 90 ? -3.240 -4.092 13.553 1.00 98.38 90 VAL A C 1
ATOM 750 O O . VAL A 1 90 ? -2.506 -4.886 14.143 1.00 98.38 90 VAL A O 1
ATOM 753 N N . ARG A 1 91 ? -4.475 -3.824 13.981 1.00 98.38 91 ARG A N 1
ATOM 754 C CA . ARG A 1 91 ? -5.116 -4.430 15.161 1.00 98.38 91 ARG A CA 1
ATOM 755 C C . ARG A 1 91 ? -6.370 -5.234 14.837 1.00 98.38 91 ARG A C 1
ATOM 757 O O . ARG A 1 91 ? -6.818 -6.011 15.675 1.00 98.38 91 ARG A O 1
ATOM 764 N N . HIS A 1 92 ? -6.935 -5.064 13.647 1.00 98.12 92 HIS A N 1
ATOM 765 C CA . HIS A 1 92 ? -8.097 -5.815 13.188 1.00 98.12 92 HIS A CA 1
ATOM 766 C C . HIS A 1 92 ? -8.066 -5.968 11.668 1.00 98.12 92 HIS A C 1
ATOM 768 O O . HIS A 1 92 ? -7.735 -5.014 10.970 1.00 98.12 92 HIS A O 1
ATOM 774 N N . ILE A 1 93 ? -8.463 -7.133 11.159 1.00 97.19 93 ILE A N 1
ATOM 775 C CA . ILE A 1 93 ? -8.717 -7.369 9.734 1.00 97.19 93 ILE A CA 1
ATOM 776 C C . ILE A 1 93 ? -9.987 -8.207 9.638 1.00 97.19 93 ILE A C 1
ATOM 778 O O . ILE A 1 93 ? -10.029 -9.312 10.180 1.00 97.19 93 ILE A O 1
ATOM 782 N N . GLY A 1 94 ? -11.015 -7.705 8.961 1.00 95.94 94 GLY A N 1
ATOM 783 C CA . GLY A 1 94 ? -12.255 -8.458 8.810 1.00 95.94 94 GLY A CA 1
ATOM 784 C C . GLY A 1 94 ? -13.472 -7.614 8.468 1.00 95.94 94 GLY A C 1
ATOM 785 O O . GLY A 1 94 ? -13.381 -6.417 8.199 1.00 95.94 94 GLY A O 1
ATOM 786 N N . GLU A 1 95 ? -14.623 -8.276 8.449 1.00 96.50 95 GLU A N 1
ATOM 787 C CA . GLU A 1 95 ? -15.917 -7.610 8.335 1.00 96.50 95 GLU A CA 1
ATOM 788 C C . GLU A 1 95 ? -16.239 -6.813 9.601 1.00 96.50 95 GLU A C 1
ATOM 790 O O . GLU A 1 95 ? -15.792 -7.134 10.705 1.00 96.50 95 GLU A O 1
ATOM 795 N N . THR A 1 96 ? -17.061 -5.777 9.449 1.00 96.88 96 THR A N 1
ATOM 796 C CA . THR A 1 96 ? -17.455 -4.913 10.562 1.00 96.88 96 THR A CA 1
ATOM 797 C C . THR A 1 96 ? -18.961 -4.730 10.607 1.00 96.88 96 THR A C 1
ATOM 799 O O . THR A 1 96 ? -19.657 -4.870 9.605 1.00 96.88 96 THR A O 1
ATOM 802 N N . LYS A 1 97 ? -19.487 -4.393 11.787 1.00 96.69 97 LYS A N 1
ATOM 803 C CA . LYS A 1 97 ? -20.919 -4.114 11.958 1.00 96.69 97 LYS A CA 1
ATOM 804 C C . LYS A 1 97 ? -21.335 -2.744 11.420 1.00 96.69 97 LYS A C 1
ATOM 806 O O . LYS A 1 97 ? -22.516 -2.544 11.172 1.00 96.69 97 LYS A O 1
ATOM 811 N N . PHE A 1 98 ? -20.393 -1.811 11.268 1.00 95.88 98 PHE A N 1
ATOM 812 C CA . PHE A 1 98 ? -20.697 -0.442 10.844 1.00 95.88 98 PHE A CA 1
ATOM 813 C C . PHE A 1 98 ? -20.714 -0.275 9.317 1.00 95.88 98 PHE A C 1
ATOM 815 O O . PHE A 1 98 ? -21.352 0.652 8.824 1.00 95.88 98 PHE A O 1
ATOM 822 N N . ALA A 1 99 ? -20.019 -1.138 8.566 1.00 96.38 99 ALA A N 1
ATOM 823 C CA . ALA A 1 99 ? -20.001 -1.107 7.107 1.00 96.38 99 ALA A CA 1
ATOM 824 C C . ALA A 1 99 ? -19.650 -2.476 6.504 1.00 96.38 99 ALA A C 1
ATOM 826 O O . ALA A 1 99 ? -18.855 -3.237 7.058 1.00 96.38 99 ALA A O 1
ATOM 827 N N . ALA A 1 100 ? -20.215 -2.759 5.328 1.00 95.31 100 ALA A N 1
ATOM 828 C CA . ALA A 1 100 ? -19.931 -3.975 4.571 1.00 95.31 100 ALA A CA 1
ATOM 829 C C . ALA A 1 100 ? -18.495 -3.992 4.010 1.00 95.31 100 ALA A C 1
ATOM 831 O O . ALA A 1 100 ? -17.847 -2.950 3.879 1.00 95.31 100 ALA A O 1
ATOM 832 N N . GLY A 1 101 ? -18.027 -5.181 3.625 1.00 94.81 101 GLY A N 1
ATOM 833 C CA . GLY A 1 101 ? -16.684 -5.396 3.083 1.00 94.81 101 GLY A CA 1
ATOM 834 C C . GLY A 1 101 ? -15.634 -5.675 4.159 1.00 94.81 101 GLY A C 1
ATOM 835 O O . GLY A 1 101 ? -15.936 -5.720 5.350 1.00 94.81 101 GLY A O 1
ATOM 836 N N . VAL A 1 102 ? -14.390 -5.886 3.720 1.00 94.62 102 VAL A N 1
ATOM 837 C CA . VAL A 1 102 ? -13.249 -6.122 4.614 1.00 94.62 102 VAL A CA 1
ATOM 838 C C . VAL A 1 102 ? -12.600 -4.790 4.973 1.00 94.62 102 VAL A C 1
ATOM 840 O O . VAL A 1 102 ? -12.205 -4.014 4.098 1.00 94.62 102 VAL A O 1
ATOM 843 N N . TRP A 1 103 ? -12.458 -4.560 6.271 1.00 97.44 103 TRP A N 1
ATOM 844 C CA . TRP A 1 103 ? -11.850 -3.376 6.853 1.00 97.44 103 TRP A CA 1
ATOM 845 C C . TRP A 1 103 ? -10.606 -3.746 7.645 1.00 97.44 103 TRP A C 1
ATOM 847 O O . TRP A 1 103 ? -10.500 -4.833 8.218 1.00 97.44 103 TRP A O 1
ATOM 857 N N . VAL A 1 104 ? -9.681 -2.797 7.705 1.00 98.00 104 VAL A N 1
ATOM 858 C CA . VAL A 1 104 ? -8.481 -2.876 8.526 1.00 98.00 104 VAL A CA 1
ATOM 859 C C . VAL A 1 104 ? -8.621 -1.852 9.643 1.00 98.00 104 VAL A C 1
ATOM 861 O O . VAL A 1 104 ? -8.794 -0.658 9.393 1.00 98.00 104 VAL A O 1
ATOM 864 N N . GLY A 1 105 ? -8.597 -2.336 10.881 1.00 98.31 105 GLY A N 1
ATOM 865 C CA . GLY A 1 105 ? -8.521 -1.510 12.078 1.00 98.31 105 GLY A CA 1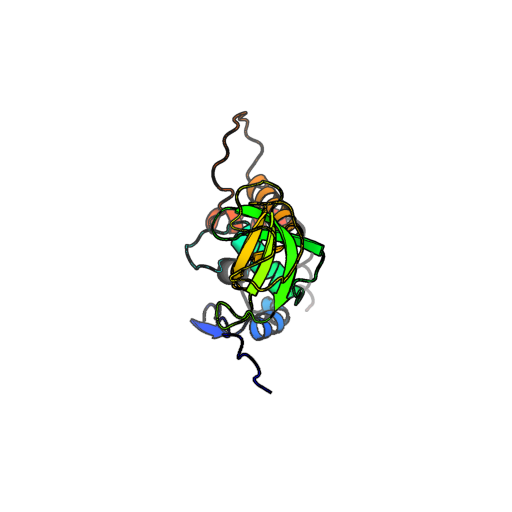
ATOM 866 C C . GLY A 1 105 ? -7.063 -1.264 12.430 1.00 98.31 105 GLY A C 1
ATOM 867 O O . GLY A 1 105 ? -6.309 -2.212 12.648 1.00 98.31 105 GLY A O 1
ATOM 868 N N . ILE A 1 106 ? -6.680 0.003 12.481 1.00 98.69 106 ILE A N 1
ATOM 869 C CA . ILE A 1 106 ? -5.317 0.479 12.685 1.00 98.69 106 ILE A CA 1
ATOM 870 C C . ILE A 1 106 ? -5.273 1.240 14.009 1.00 98.69 106 ILE A C 1
ATOM 872 O O . ILE A 1 106 ? -6.120 2.094 14.279 1.00 98.69 106 ILE A O 1
ATOM 876 N N . GLU A 1 107 ? -4.279 0.936 14.833 1.00 98.69 107 GLU A N 1
ATOM 877 C CA . GLU A 1 107 ? -3.846 1.812 15.916 1.00 98.69 107 GLU A CA 1
ATOM 878 C C . GLU A 1 107 ? -2.773 2.755 15.371 1.00 98.69 107 GLU A C 1
ATOM 880 O O . GLU A 1 107 ? -1.675 2.321 15.029 1.00 98.69 107 GLU A O 1
ATOM 885 N N . LEU A 1 108 ? -3.112 4.033 15.243 1.00 98.75 108 LEU A N 1
ATOM 886 C CA . LEU A 1 108 ? -2.222 5.064 14.730 1.00 98.75 108 LEU A CA 1
ATOM 887 C C . LEU A 1 108 ? -1.146 5.440 15.752 1.00 98.75 108 LEU A C 1
ATOM 889 O O . LEU A 1 108 ? -1.386 5.511 16.964 1.00 98.75 108 LEU A O 1
ATOM 893 N N . ASP A 1 109 ? 0.032 5.775 15.233 1.00 98.38 109 ASP A N 1
ATOM 894 C CA . ASP A 1 109 ? 1.169 6.220 16.044 1.00 98.38 109 ASP A CA 1
ATOM 895 C C . ASP A 1 109 ? 0.924 7.568 16.722 1.00 98.38 109 ASP A C 1
ATOM 897 O O . ASP A 1 109 ? 1.525 7.863 17.755 1.00 98.38 109 ASP A O 1
ATOM 901 N N . GLN A 1 110 ? 0.033 8.378 16.152 1.00 98.12 110 GLN A N 1
ATOM 902 C CA . GLN A 1 110 ? -0.342 9.697 16.648 1.00 98.12 110 GLN A CA 1
ATOM 903 C C . GLN A 1 110 ? -1.847 9.746 16.957 1.00 98.12 110 GLN A C 1
ATOM 905 O O . GLN A 1 110 ? -2.622 9.043 16.298 1.00 98.12 110 GLN A O 1
ATOM 910 N N . PRO A 1 111 ? -2.297 10.584 17.914 1.00 97.88 111 PRO A N 1
ATOM 911 C CA . PRO A 1 111 ? -3.697 10.677 18.340 1.00 97.88 111 PRO A CA 1
ATOM 912 C C . PRO A 1 111 ? -4.563 11.482 17.346 1.00 97.88 111 PRO A C 1
ATOM 914 O O . PRO A 1 111 ? -5.228 12.451 17.701 1.00 97.88 111 PRO A O 1
ATOM 917 N N . VAL A 1 112 ? -4.527 11.092 16.071 1.00 97.50 112 VAL A N 1
ATOM 918 C CA . VAL A 1 112 ? -5.234 11.725 14.939 1.00 97.50 112 VAL A CA 1
ATOM 919 C C . VAL A 1 112 ? -6.287 10.799 14.309 1.00 97.50 112 VAL A C 1
ATOM 921 O O . VAL A 1 112 ? -6.771 11.022 13.201 1.00 97.50 112 VAL A O 1
ATOM 924 N N . GLY A 1 113 ? -6.600 9.701 14.986 1.00 97.62 113 GLY A N 1
ATOM 925 C CA . GLY A 1 113 ? -7.646 8.736 14.672 1.00 97.62 113 GLY A CA 1
ATOM 926 C C . GLY A 1 113 ? -9.034 9.196 15.117 1.00 97.62 113 GLY A C 1
ATOM 927 O O . GLY A 1 113 ? -9.264 10.350 15.463 1.00 97.62 113 GLY A O 1
ATOM 928 N N . LYS A 1 114 ? -9.992 8.270 15.077 1.00 97.88 114 LYS A N 1
ATOM 929 C CA . LYS A 1 114 ? -11.423 8.549 15.274 1.00 97.88 114 LYS A CA 1
ATOM 930 C C . LYS A 1 114 ? -12.024 7.874 16.508 1.00 97.88 114 LYS A C 1
ATOM 932 O O . LYS A 1 114 ? -13.097 8.272 16.944 1.00 97.88 114 LYS A O 1
ATOM 937 N N . HIS A 1 115 ? -11.383 6.837 17.043 1.00 98.31 115 HIS A N 1
ATOM 938 C CA . HIS A 1 115 ? -11.914 6.031 18.149 1.00 98.31 115 HIS A CA 1
ATOM 939 C C . HIS A 1 115 ? -10.793 5.420 19.004 1.00 98.31 115 HIS A C 1
ATOM 941 O O . HIS A 1 115 ? -9.616 5.615 18.736 1.00 98.31 115 HIS A O 1
ATOM 947 N N . ASN A 1 116 ? -11.157 4.656 20.033 1.00 98.50 116 ASN A N 1
ATOM 948 C CA . ASN A 1 116 ? -10.257 3.888 20.912 1.00 98.50 116 ASN A CA 1
ATOM 949 C C . ASN A 1 116 ? -10.281 2.368 20.614 1.00 98.50 116 ASN A C 1
ATOM 951 O O . ASN A 1 116 ? -10.017 1.532 21.477 1.00 98.50 116 ASN A O 1
ATOM 955 N N . GLY A 1 117 ? -10.706 2.013 19.399 1.00 98.00 117 GLY A N 1
ATOM 956 C CA . GLY A 1 117 ? -10.948 0.627 18.962 1.00 98.00 117 GLY A CA 1
ATOM 957 C C . GLY A 1 117 ? -12.390 0.128 19.150 1.00 98.00 117 GLY A C 1
ATOM 958 O O . GLY A 1 117 ? -12.721 -0.978 18.715 1.00 98.00 117 GLY A O 1
ATOM 959 N N . THR A 1 118 ? -13.271 0.957 19.723 1.00 98.56 118 THR A N 1
ATOM 960 C CA . THR A 1 118 ? -14.726 0.725 19.766 1.00 98.56 118 THR A CA 1
ATOM 961 C C . THR A 1 118 ? -15.442 1.624 18.761 1.00 98.56 118 THR A C 1
ATOM 963 O O . THR A 1 118 ? -15.236 2.835 18.761 1.00 98.56 118 THR A O 1
ATOM 966 N N . VAL A 1 119 ? -16.308 1.053 17.922 1.00 98.00 119 VAL A N 1
ATOM 967 C CA . VAL A 1 119 ? -17.119 1.797 16.942 1.00 98.00 119 VAL A CA 1
ATOM 968 C C . VAL A 1 119 ? -18.574 1.374 17.090 1.00 98.00 119 VAL A C 1
ATOM 970 O O . VAL A 1 119 ? -18.870 0.182 17.078 1.00 98.00 119 VAL A O 1
ATOM 973 N N . GLN A 1 120 ? -19.477 2.348 17.262 1.00 96.00 120 GLN A N 1
ATOM 974 C CA . GLN A 1 120 ? -20.919 2.113 17.457 1.00 96.00 120 GLN A CA 1
ATOM 975 C C . GLN A 1 120 ? -21.221 1.074 18.562 1.00 96.00 120 GLN A C 1
ATOM 977 O O . GLN A 1 120 ? -22.041 0.177 18.393 1.00 96.00 120 GLN A O 1
ATOM 982 N N . GLY A 1 121 ? -20.511 1.163 19.693 1.00 96.88 121 GLY A N 1
ATOM 983 C CA . GLY A 1 121 ? -20.692 0.267 20.846 1.00 96.88 121 GLY A CA 1
ATOM 984 C C . GLY A 1 121 ? -20.066 -1.126 20.704 1.00 96.88 121 GLY A C 1
ATOM 985 O O . GLY A 1 121 ? -20.133 -1.921 21.637 1.00 96.88 121 GLY A O 1
ATOM 986 N N . VAL A 1 122 ? -19.426 -1.433 19.573 1.00 98.06 122 VAL A N 1
ATOM 987 C CA . VAL A 1 122 ? -18.785 -2.729 19.315 1.00 98.06 122 VAL A CA 1
ATOM 988 C C . VAL A 1 122 ? -17.278 -2.569 19.439 1.00 98.06 122 VAL A C 1
ATOM 990 O O . VAL A 1 122 ? -16.680 -1.742 18.749 1.00 98.06 122 VAL A O 1
ATOM 993 N N . LYS A 1 123 ? -16.659 -3.354 20.324 1.00 98.31 123 LYS A N 1
ATOM 994 C CA . LYS A 1 123 ? -15.210 -3.342 20.535 1.00 98.31 123 LYS A CA 1
ATOM 995 C C . LYS A 1 123 ? -14.525 -4.313 19.575 1.00 98.31 123 LYS A C 1
ATOM 997 O O . LYS A 1 123 ? -14.807 -5.506 19.614 1.00 98.31 123 LYS A O 1
ATOM 1002 N N . TYR A 1 124 ? -13.619 -3.797 18.749 1.00 98.38 124 TYR A N 1
ATOM 1003 C CA . TYR A 1 124 ? -12.839 -4.588 17.788 1.00 98.38 124 TYR A CA 1
ATOM 1004 C C . TYR A 1 124 ? -11.396 -4.784 18.252 1.00 98.38 124 TYR A C 1
ATOM 1006 O O . TYR A 1 124 ? -10.829 -5.858 18.081 1.00 98.38 124 TYR A O 1
ATOM 1014 N N . PHE A 1 125 ? -10.812 -3.747 18.852 1.00 98.50 125 PHE A N 1
ATOM 1015 C CA . PHE A 1 125 ? -9.478 -3.758 19.446 1.00 98.50 125 PHE A CA 1
ATOM 1016 C C . PHE A 1 125 ? -9.402 -2.733 20.589 1.00 98.50 125 PHE A C 1
ATOM 1018 O O . PHE A 1 125 ? -10.389 -2.059 20.891 1.00 98.50 125 PHE A O 1
ATOM 1025 N N . THR A 1 126 ? -8.255 -2.647 21.263 1.00 98.25 126 THR A N 1
ATOM 1026 C CA . THR A 1 126 ? -8.004 -1.654 22.320 1.00 98.25 126 THR A CA 1
ATOM 1027 C C . THR A 1 126 ? -6.828 -0.780 21.912 1.00 98.25 126 THR A C 1
ATOM 1029 O O . THR A 1 126 ? -5.785 -1.316 21.553 1.00 98.25 126 THR A O 1
ATOM 1032 N N . CYS A 1 127 ? -6.999 0.536 21.989 1.00 97.94 127 CYS A N 1
ATOM 1033 C CA . CYS A 1 127 ? -5.934 1.530 21.880 1.00 97.94 127 CYS A CA 1
ATOM 1034 C C . CYS A 1 127 ? -6.329 2.791 22.665 1.00 97.94 127 CYS A C 1
ATOM 1036 O O . CYS A 1 127 ? -7.455 2.889 23.166 1.00 97.94 127 CYS A O 1
ATOM 1038 N N . GLU A 1 128 ? -5.435 3.775 22.754 1.00 97.94 128 GLU A N 1
ATOM 1039 C CA . GLU A 1 128 ? -5.787 5.072 23.343 1.00 97.94 128 GLU A CA 1
ATOM 1040 C C . GLU A 1 128 ? -6.869 5.791 22.523 1.00 97.94 128 GLU A C 1
ATOM 1042 O O . GLU A 1 128 ? -7.105 5.500 21.341 1.00 97.94 128 GLU A O 1
ATOM 1047 N N . ASN A 1 129 ? -7.547 6.746 23.165 1.00 96.94 129 ASN A N 1
ATOM 1048 C CA . ASN A 1 129 ? -8.536 7.562 22.478 1.00 96.94 129 ASN A CA 1
ATOM 1049 C C . ASN A 1 129 ? -7.889 8.345 21.332 1.00 96.94 129 ASN A C 1
ATOM 1051 O O . ASN A 1 129 ? -6.749 8.787 21.440 1.00 96.94 129 ASN A O 1
ATOM 1055 N N . LEU A 1 130 ? -8.636 8.513 20.241 1.00 98.00 130 LEU A N 1
ATOM 1056 C CA . LEU A 1 130 ? -8.154 9.141 19.011 1.00 98.00 130 LEU A CA 1
ATOM 1057 C C . LEU A 1 130 ? -6.955 8.425 18.368 1.00 98.00 130 LEU A C 1
ATOM 1059 O O . LEU A 1 130 ? -6.288 9.024 17.541 1.00 98.00 130 LEU A O 1
ATOM 1063 N N . ARG A 1 131 ? -6.670 7.153 18.668 1.00 98.56 131 ARG A N 1
ATOM 1064 C CA . ARG A 1 131 ? -5.660 6.377 17.916 1.00 98.56 131 ARG A CA 1
ATOM 1065 C C . ARG A 1 131 ? -6.256 5.351 16.968 1.00 98.56 131 ARG A C 1
ATOM 1067 O O . ARG A 1 131 ? -5.630 4.988 15.985 1.00 98.56 131 ARG A O 1
ATOM 1074 N N . GLY A 1 132 ? -7.468 4.888 17.224 1.00 98.56 132 GLY A N 1
ATOM 1075 C CA . GLY A 1 132 ? -8.140 3.910 16.385 1.00 98.56 132 GLY A CA 1
ATOM 1076 C C . GLY A 1 132 ? -8.644 4.536 15.089 1.00 98.56 132 GLY A C 1
ATOM 1077 O O . GLY A 1 132 ? -9.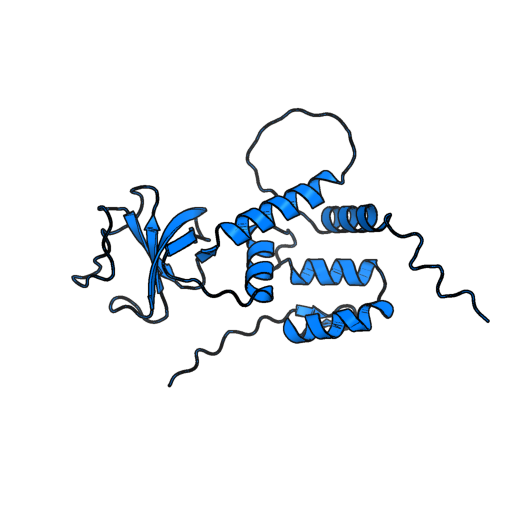311 5.575 15.110 1.00 98.56 132 GLY A O 1
ATOM 1078 N N . LEU A 1 133 ? -8.362 3.880 13.970 1.00 98.56 133 LEU A N 1
ATOM 1079 C CA . LEU A 1 133 ? -8.890 4.210 12.653 1.00 98.56 133 LEU A CA 1
ATOM 1080 C C . LEU A 1 133 ? -9.315 2.929 11.932 1.00 98.56 133 LEU A C 1
ATOM 1082 O O . LEU A 1 133 ? -8.591 1.942 11.956 1.00 98.56 133 LEU A O 1
ATOM 1086 N N . PHE A 1 134 ? -10.458 2.958 11.251 1.00 98.38 134 PHE A N 1
ATOM 1087 C CA . PHE A 1 134 ? -10.823 1.939 10.269 1.00 98.38 134 PHE A CA 1
ATOM 1088 C C . PHE A 1 134 ? -10.710 2.498 8.853 1.00 98.38 134 PHE A C 1
ATOM 1090 O O . PHE A 1 134 ? -11.218 3.587 8.570 1.00 98.38 134 PHE A O 1
ATOM 1097 N N . VAL A 1 135 ? -10.085 1.728 7.964 1.00 97.12 135 VAL A N 1
ATOM 1098 C CA . VAL A 1 135 ? -10.012 1.999 6.522 1.00 97.12 135 VAL A CA 1
ATOM 1099 C C . VAL A 1 135 ? -10.348 0.732 5.724 1.00 9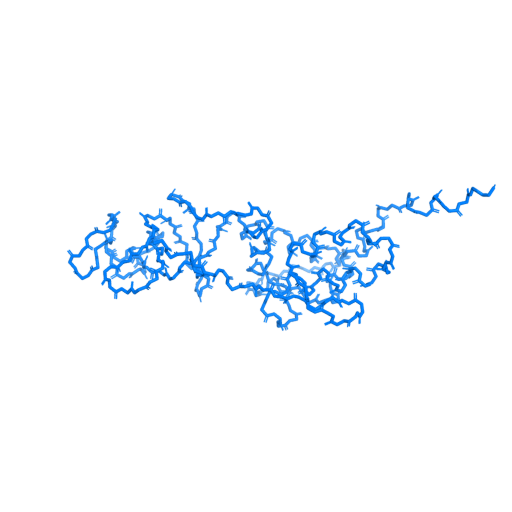7.12 135 VAL A C 1
ATOM 1101 O O . VAL A 1 135 ? -10.170 -0.375 6.244 1.00 97.12 135 VAL A O 1
ATOM 1104 N N . PRO A 1 136 ? -10.851 0.850 4.481 1.00 95.69 136 PRO A N 1
ATOM 1105 C CA . PRO A 1 136 ? -11.031 -0.308 3.609 1.00 95.69 136 PRO A CA 1
ATOM 1106 C C . PRO A 1 136 ? -9.708 -1.050 3.401 1.00 95.69 136 PRO A C 1
ATOM 1108 O O . PRO A 1 136 ? -8.661 -0.410 3.322 1.00 95.69 136 PRO A O 1
ATOM 1111 N N . TYR A 1 137 ? -9.753 -2.377 3.246 1.00 91.31 137 TYR A N 1
ATOM 1112 C CA . TYR A 1 137 ? -8.553 -3.207 3.041 1.00 91.31 137 TYR A CA 1
ATOM 1113 C C . TYR A 1 137 ? -7.637 -2.697 1.915 1.00 91.31 137 TYR A C 1
ATOM 1115 O O . TYR A 1 137 ? -6.422 -2.762 2.039 1.00 91.31 137 TYR A O 1
ATOM 1123 N N . ALA A 1 138 ? -8.208 -2.139 0.844 1.00 86.88 138 ALA A N 1
ATOM 1124 C CA . ALA A 1 138 ? -7.457 -1.610 -0.297 1.00 86.88 138 ALA A CA 1
ATOM 1125 C C . ALA A 1 138 ? -6.707 -0.287 -0.024 1.00 86.88 138 ALA A C 1
ATOM 1127 O O . ALA A 1 138 ? -5.878 0.116 -0.832 1.00 86.88 138 ALA A O 1
ATOM 1128 N N . ASN A 1 139 ? -6.986 0.399 1.090 1.00 90.62 139 ASN A N 1
ATOM 1129 C CA . ASN A 1 139 ? -6.444 1.732 1.392 1.00 90.62 139 ASN A CA 1
ATOM 1130 C C . ASN A 1 139 ? -5.277 1.689 2.392 1.00 90.62 139 ASN A C 1
ATOM 1132 O O . ASN A 1 139 ? -5.019 2.666 3.102 1.00 90.62 139 ASN A O 1
ATOM 1136 N N . VAL A 1 140 ? -4.598 0.549 2.467 1.00 91.62 140 VAL A N 1
ATOM 1137 C CA . VAL A 1 140 ? -3.505 0.280 3.399 1.00 91.62 140 VAL A CA 1
ATOM 1138 C C . VAL A 1 140 ? -2.281 -0.158 2.609 1.00 91.62 140 VAL A C 1
ATOM 1140 O O . VAL A 1 140 ? -2.399 -0.859 1.612 1.00 91.62 140 VAL A O 1
ATOM 1143 N N . GLU A 1 141 ? -1.097 0.233 3.050 1.00 91.62 141 GLU A N 1
ATOM 1144 C CA . GLU A 1 141 ? 0.180 -0.173 2.463 1.00 91.62 141 GLU A CA 1
ATOM 1145 C C . GLU A 1 141 ? 1.094 -0.688 3.564 1.00 91.62 141 GLU A C 1
ATOM 1147 O O . GLU A 1 141 ? 1.086 -0.154 4.673 1.00 91.62 141 GLU A O 1
ATOM 1152 N N . LEU A 1 142 ? 1.890 -1.716 3.278 1.00 93.00 142 LEU A N 1
ATOM 1153 C CA . LEU A 1 142 ? 2.909 -2.169 4.218 1.00 93.00 142 LEU A CA 1
ATOM 1154 C C . LEU A 1 142 ? 4.061 -1.181 4.233 1.00 93.00 142 LEU A C 1
ATOM 1156 O O . LEU A 1 142 ? 4.635 -0.875 3.192 1.00 93.00 142 LEU A O 1
ATOM 1160 N N . VAL A 1 143 ? 4.438 -0.732 5.427 1.00 93.50 143 VAL A N 1
ATOM 1161 C CA . VAL A 1 143 ? 5.564 0.195 5.594 1.00 93.50 143 VAL A CA 1
ATOM 1162 C C . VAL A 1 143 ? 6.855 -0.413 5.055 1.00 93.50 143 VAL A C 1
ATOM 1164 O O . VAL A 1 143 ? 7.664 0.305 4.488 1.00 93.50 143 VAL A O 1
ATOM 1167 N N . GLU A 1 144 ? 7.047 -1.724 5.199 1.00 91.62 144 GLU A N 1
ATOM 1168 C CA . GLU A 1 144 ? 8.206 -2.418 4.634 1.00 91.62 144 GLU A CA 1
ATOM 1169 C C . GLU A 1 144 ? 8.254 -2.304 3.105 1.00 91.62 144 GLU A C 1
ATOM 1171 O O . GLU A 1 144 ? 9.277 -1.915 2.554 1.00 91.62 144 GLU A O 1
ATOM 1176 N N . HIS A 1 145 ? 7.134 -2.550 2.420 1.00 91.94 145 HIS A N 1
ATOM 1177 C CA . HIS A 1 145 ? 7.071 -2.432 0.962 1.00 91.94 145 HIS A CA 1
ATOM 1178 C C . HIS A 1 145 ? 7.225 -0.985 0.490 1.00 91.94 145 HIS A C 1
ATOM 1180 O O . HIS A 1 145 ? 7.854 -0.752 -0.535 1.00 91.94 145 HIS A O 1
ATOM 1186 N N . VAL A 1 146 ? 6.686 -0.018 1.239 1.00 90.69 146 VAL A N 1
ATOM 1187 C CA . VAL A 1 146 ? 6.874 1.412 0.956 1.00 90.69 146 VAL A CA 1
ATOM 1188 C C . VAL A 1 146 ? 8.346 1.799 1.090 1.00 90.69 146 VAL A C 1
ATOM 1190 O O . VAL A 1 146 ? 8.861 2.468 0.208 1.00 90.69 146 VAL A O 1
ATOM 1193 N N . LYS A 1 147 ? 9.051 1.322 2.122 1.00 90.75 147 LYS A N 1
ATOM 1194 C CA . LYS A 1 147 ? 10.489 1.584 2.292 1.00 90.75 147 LYS A CA 1
ATOM 1195 C C . LYS A 1 147 ? 11.331 0.996 1.166 1.00 90.75 147 LYS A C 1
ATOM 1197 O O . LYS A 1 147 ? 12.206 1.676 0.649 1.00 90.75 147 LYS A O 1
ATOM 1202 N N . ILE A 1 148 ? 11.053 -0.249 0.774 1.00 91.06 148 ILE A N 1
ATOM 1203 C CA . ILE A 1 148 ? 11.731 -0.879 -0.368 1.00 91.06 148 ILE A CA 1
ATOM 1204 C C . ILE A 1 148 ? 11.459 -0.070 -1.644 1.00 91.06 148 ILE A C 1
ATOM 1206 O O . ILE A 1 148 ? 12.362 0.157 -2.440 1.00 91.06 148 ILE A O 1
ATOM 1210 N N . ALA A 1 149 ? 10.222 0.390 -1.838 1.00 91.06 149 ALA A N 1
ATOM 1211 C CA . ALA A 1 149 ? 9.855 1.215 -2.979 1.00 91.06 149 ALA A CA 1
ATOM 1212 C C . ALA A 1 149 ? 10.555 2.587 -2.985 1.00 91.06 149 ALA A C 1
ATOM 1214 O O . ALA A 1 149 ? 11.025 3.012 -4.037 1.00 91.06 149 ALA A O 1
ATOM 1215 N N . GLU A 1 150 ? 10.651 3.255 -1.832 1.00 89.88 150 GLU A N 1
ATOM 1216 C CA . GLU A 1 150 ? 11.404 4.505 -1.656 1.00 89.88 150 GLU A CA 1
ATOM 1217 C C . GLU A 1 150 ? 12.882 4.293 -2.023 1.00 89.88 150 GLU A C 1
ATOM 1219 O O . GLU A 1 150 ? 13.415 5.031 -2.848 1.00 89.88 150 GLU A O 1
ATOM 1224 N N . GLU A 1 151 ? 13.507 3.222 -1.527 1.00 88.94 151 GLU A N 1
ATOM 1225 C CA . GLU A 1 151 ? 14.898 2.874 -1.848 1.00 88.94 151 GLU A CA 1
ATOM 1226 C C . GLU A 1 151 ? 15.103 2.595 -3.350 1.00 88.94 151 GLU A C 1
ATOM 1228 O O . GLU A 1 151 ? 16.071 3.069 -3.945 1.00 88.94 151 GLU A O 1
ATOM 1233 N N . ILE A 1 152 ? 14.176 1.880 -3.998 1.00 87.38 152 ILE A N 1
ATOM 1234 C CA . ILE A 1 152 ? 14.215 1.649 -5.451 1.00 87.38 152 ILE A CA 1
ATOM 1235 C C . ILE A 1 152 ? 14.113 2.977 -6.215 1.00 87.38 152 ILE A C 1
ATOM 1237 O O . ILE A 1 152 ? 14.896 3.214 -7.137 1.00 87.38 152 ILE A O 1
ATOM 1241 N N . CYS A 1 153 ? 13.176 3.856 -5.845 1.00 87.00 153 CYS A N 1
ATOM 1242 C CA . CYS A 1 153 ? 13.034 5.172 -6.471 1.00 87.00 153 CYS A CA 1
ATOM 1243 C C . CYS A 1 153 ? 14.302 6.021 -6.309 1.00 87.00 153 CYS A C 1
ATOM 1245 O O . CYS A 1 153 ? 14.732 6.663 -7.273 1.00 87.00 153 CYS A O 1
ATOM 1247 N N . GLU A 1 154 ? 14.916 6.014 -5.125 1.00 85.56 154 GLU A N 1
ATOM 1248 C CA . GLU A 1 154 ? 16.170 6.720 -4.849 1.00 85.56 154 GLU A CA 1
ATOM 1249 C C . GLU A 1 154 ? 17.321 6.187 -5.712 1.00 85.56 154 GLU A C 1
ATOM 1251 O O . GLU A 1 154 ? 18.029 6.976 -6.342 1.00 85.56 154 GLU A O 1
ATOM 1256 N N . GLN A 1 155 ? 17.478 4.862 -5.814 1.00 84.31 155 GLN A N 1
ATOM 1257 C CA . GLN A 1 155 ? 18.517 4.233 -6.640 1.00 84.31 155 GLN A CA 1
ATOM 1258 C C . GLN A 1 155 ? 18.354 4.567 -8.128 1.00 84.31 155 GLN A C 1
ATOM 1260 O O . GLN A 1 155 ? 19.323 4.940 -8.793 1.00 84.31 155 GLN A O 1
ATOM 1265 N N . LEU A 1 156 ? 17.126 4.491 -8.647 1.00 83.25 156 LEU A N 1
ATOM 1266 C CA . LEU A 1 156 ? 16.830 4.824 -10.042 1.00 83.25 156 LEU A CA 1
ATOM 1267 C C . LEU A 1 156 ? 17.013 6.322 -10.325 1.00 83.25 156 LEU A C 1
ATOM 1269 O O . LEU A 1 156 ? 17.468 6.700 -11.402 1.00 83.25 156 LEU A O 1
ATOM 1273 N N . SER A 1 157 ? 16.712 7.185 -9.354 1.00 79.75 157 SER A N 1
ATOM 1274 C CA . SER A 1 157 ? 16.915 8.632 -9.482 1.00 79.75 157 SER A CA 1
ATOM 1275 C C . SER A 1 157 ? 18.394 9.027 -9.404 1.00 79.75 157 SER A C 1
ATOM 1277 O O . SER A 1 157 ? 18.824 9.949 -10.099 1.00 79.75 157 SER A O 1
ATOM 1279 N N . GLY A 1 158 ? 19.185 8.326 -8.586 1.00 69.56 158 GLY A N 1
ATOM 1280 C CA . GLY A 1 158 ? 20.602 8.606 -8.340 1.00 69.56 158 GLY A CA 1
ATOM 1281 C C . GLY A 1 158 ? 21.552 8.232 -9.483 1.00 69.56 158 GLY A C 1
ATOM 1282 O O . GLY A 1 158 ? 22.700 8.673 -9.483 1.00 69.56 158 GLY A O 1
ATOM 1283 N N . PHE A 1 159 ? 21.095 7.469 -10.481 1.00 56.66 159 PHE A N 1
ATOM 1284 C CA . PHE A 1 159 ? 21.917 7.077 -11.634 1.00 56.66 159 PHE A CA 1
ATOM 1285 C C . PHE A 1 159 ? 22.207 8.237 -12.607 1.00 56.66 159 PHE A C 1
ATOM 1287 O O . PHE A 1 159 ? 23.090 8.143 -13.465 1.00 56.66 159 PHE A O 1
ATOM 1294 N N . VAL A 1 160 ? 21.516 9.372 -12.455 1.00 47.56 160 VAL A N 1
ATOM 1295 C CA . VAL A 1 160 ? 21.778 10.594 -13.221 1.00 47.56 160 VAL A CA 1
ATOM 1296 C C . VAL A 1 160 ? 22.971 11.343 -12.611 1.00 47.56 160 VAL A C 1
ATOM 1298 O O . VAL A 1 160 ? 22.793 12.243 -11.805 1.00 47.56 160 VAL A O 1
ATOM 1301 N N . GLY A 1 161 ? 24.188 10.949 -13.005 1.00 40.53 161 GLY A N 1
ATOM 1302 C CA . GLY A 1 161 ? 25.403 11.777 -13.083 1.00 40.53 161 GLY A CA 1
ATOM 1303 C C . GLY A 1 161 ? 25.780 12.675 -11.892 1.00 40.53 161 GLY A C 1
ATOM 1304 O O . GLY A 1 161 ? 25.145 13.685 -11.607 1.00 40.53 161 GLY A O 1
ATOM 1305 N N . VAL A 1 162 ? 26.951 12.403 -11.307 1.00 39.88 162 VAL A N 1
ATOM 1306 C CA . VAL A 1 162 ? 27.712 13.334 -10.454 1.00 39.88 162 VAL A CA 1
ATOM 1307 C C . VAL A 1 162 ? 27.739 14.740 -11.076 1.00 39.88 162 VAL A C 1
ATOM 1309 O O . VAL A 1 162 ? 28.416 14.982 -12.073 1.00 39.88 162 VAL A O 1
ATOM 1312 N N . GLY A 1 163 ? 27.010 15.668 -10.457 1.00 36.25 163 GLY A N 1
ATOM 1313 C CA . GLY A 1 163 ? 26.887 17.060 -10.881 1.00 36.25 163 GLY A CA 1
ATOM 1314 C C . GLY A 1 163 ? 26.239 17.921 -9.796 1.00 36.25 163 GLY A C 1
ATOM 1315 O O . GLY A 1 163 ? 25.088 18.302 -9.925 1.00 36.25 163 GLY A O 1
ATOM 13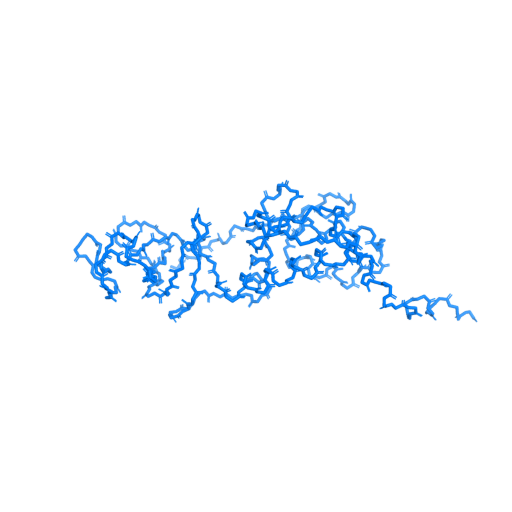16 N N . GLY A 1 164 ? 26.995 18.160 -8.718 1.00 37.97 164 GLY A N 1
ATOM 1317 C CA . GLY A 1 164 ? 26.821 19.137 -7.628 1.00 37.97 164 GLY A CA 1
ATOM 1318 C C . GLY A 1 164 ? 25.472 19.844 -7.402 1.00 37.97 164 GLY A C 1
ATOM 1319 O O . GLY A 1 164 ? 25.040 20.659 -8.209 1.00 37.97 164 GLY A O 1
ATOM 1320 N N . GLY A 1 165 ? 24.925 19.698 -6.189 1.00 31.45 165 GLY A N 1
ATOM 1321 C CA . GLY A 1 165 ? 23.914 20.614 -5.654 1.00 31.45 165 GLY A CA 1
ATOM 1322 C C . GLY A 1 165 ? 23.332 20.164 -4.316 1.00 31.45 165 GLY A C 1
ATOM 1323 O O . GLY A 1 165 ? 22.564 19.215 -4.260 1.00 31.45 165 GLY A O 1
ATOM 1324 N N . SER A 1 166 ? 23.694 20.861 -3.238 1.00 44.81 166 SER A N 1
ATOM 1325 C CA . SER A 1 166 ? 23.035 20.770 -1.930 1.00 44.81 166 SER A CA 1
ATOM 1326 C C . SER A 1 166 ? 21.667 21.458 -1.996 1.00 44.81 166 SER A C 1
ATOM 1328 O O . SER A 1 166 ? 21.586 22.588 -2.477 1.00 44.81 166 SER A O 1
ATOM 1330 N N . GLY A 1 167 ? 20.606 20.818 -1.502 1.00 34.06 167 GLY A N 1
ATOM 1331 C CA . GLY A 1 167 ? 19.291 21.450 -1.389 1.00 34.06 167 GLY A CA 1
ATOM 1332 C C . GLY A 1 167 ? 18.208 20.484 -0.927 1.00 34.06 167 GLY A C 1
ATOM 1333 O O . GLY A 1 167 ? 17.728 19.673 -1.706 1.00 34.06 167 GLY A O 1
ATOM 1334 N N . GLY A 1 168 ? 17.829 20.576 0.349 1.00 40.75 168 GLY A N 1
ATOM 1335 C CA . GLY A 1 168 ? 16.677 19.864 0.893 1.00 40.75 168 GLY A CA 1
ATOM 1336 C C . GLY A 1 168 ? 15.345 20.407 0.369 1.00 40.75 168 GLY A C 1
ATOM 1337 O O . GLY A 1 168 ? 15.218 21.590 0.060 1.00 40.75 168 GLY A O 1
ATOM 1338 N N . GLY A 1 169 ? 14.339 19.535 0.336 1.00 31.94 169 GLY A N 1
ATOM 1339 C CA . GLY A 1 169 ? 12.949 19.894 0.073 1.00 31.94 169 GLY A CA 1
ATOM 1340 C C . GLY A 1 169 ? 12.116 18.656 -0.231 1.00 31.94 169 GLY A C 1
ATOM 1341 O O . GLY A 1 169 ? 12.231 18.097 -1.313 1.00 31.94 169 GLY A O 1
ATOM 1342 N N . GLY A 1 170 ? 11.289 18.226 0.727 1.00 39.66 170 GLY A N 1
ATOM 1343 C CA . GLY A 1 170 ? 10.300 17.172 0.516 1.00 39.66 170 GLY A CA 1
ATOM 1344 C C . GLY A 1 170 ? 9.336 17.567 -0.601 1.00 39.66 170 GLY A C 1
ATOM 1345 O O . GLY A 1 170 ? 8.615 18.557 -0.481 1.00 39.66 170 GLY A O 1
ATOM 1346 N N . GLY A 1 171 ? 9.358 16.807 -1.691 1.00 39.09 171 GLY A N 1
ATOM 1347 C CA . GLY A 1 171 ? 8.577 17.069 -2.892 1.00 39.09 171 GLY A CA 1
ATOM 1348 C C . GLY A 1 171 ? 8.709 15.913 -3.874 1.00 39.09 171 GLY A C 1
ATOM 1349 O O . GLY A 1 171 ? 9.509 15.994 -4.793 1.00 39.09 171 GLY A O 1
ATOM 1350 N N . SER A 1 172 ? 7.927 14.860 -3.616 1.00 51.75 172 SER A N 1
ATOM 1351 C CA . SER A 1 172 ? 7.621 13.691 -4.459 1.00 51.75 172 SER A CA 1
ATOM 1352 C C . SER A 1 172 ? 8.768 13.121 -5.300 1.00 51.75 172 SER A C 1
ATOM 1354 O O . SER A 1 172 ? 9.068 13.632 -6.379 1.00 51.75 172 SER A O 1
ATOM 1356 N N . ASP A 1 173 ? 9.276 11.976 -4.839 1.00 59.03 173 ASP A N 1
ATOM 1357 C CA . ASP A 1 173 ? 10.182 11.001 -5.477 1.00 59.03 173 ASP A CA 1
ATOM 1358 C C . ASP A 1 173 ? 9.582 10.345 -6.742 1.00 59.03 173 ASP A C 1
ATOM 1360 O O . ASP A 1 173 ? 9.625 9.134 -6.950 1.00 59.03 173 ASP A O 1
ATOM 1364 N N . ALA A 1 174 ? 8.945 11.172 -7.562 1.00 69.88 174 ALA A N 1
ATOM 1365 C CA . ALA A 1 174 ? 8.199 10.850 -8.758 1.00 69.88 174 ALA A CA 1
ATOM 1366 C C . ALA A 1 174 ? 9.162 10.621 -9.933 1.00 69.88 174 ALA A C 1
ATOM 1368 O O . ALA A 1 174 ? 9.847 11.542 -10.400 1.00 69.88 174 ALA A O 1
ATOM 1369 N N . LEU A 1 175 ? 9.202 9.389 -10.435 1.00 83.94 175 LEU A N 1
ATOM 1370 C CA . LEU A 1 175 ? 10.091 8.964 -11.507 1.00 83.94 175 LEU A CA 1
ATOM 1371 C C . LEU A 1 175 ? 9.311 8.799 -12.819 1.00 83.94 175 LEU A C 1
ATOM 1373 O O . LEU A 1 175 ? 8.614 7.813 -13.036 1.00 83.94 175 LEU A O 1
ATOM 1377 N N . GLY A 1 176 ? 9.446 9.773 -13.721 1.00 88.69 176 GLY A N 1
ATOM 1378 C CA . GLY A 1 176 ? 8.869 9.685 -15.066 1.00 88.69 176 GLY A CA 1
ATOM 1379 C C . GLY A 1 176 ? 9.594 8.677 -15.968 1.00 88.69 176 GLY A C 1
ATOM 1380 O O . GLY A 1 176 ? 10.757 8.335 -15.732 1.00 88.69 176 GLY A O 1
ATOM 1381 N N . TYR A 1 177 ? 8.926 8.260 -17.050 1.00 88.56 177 TYR A N 1
ATOM 1382 C CA . TYR A 1 177 ? 9.413 7.228 -17.978 1.00 88.56 177 TYR A CA 1
ATOM 1383 C C . TYR A 1 177 ? 10.840 7.460 -18.497 1.00 88.56 177 TYR A C 1
ATOM 1385 O O . TYR A 1 177 ? 11.643 6.533 -18.489 1.00 88.56 177 TYR A O 1
ATOM 1393 N N . GLU A 1 178 ? 11.185 8.682 -18.914 1.00 88.12 178 GLU A N 1
ATOM 1394 C CA . GLU A 1 178 ? 12.521 8.975 -19.458 1.00 88.12 178 GLU A CA 1
ATOM 1395 C C . GLU A 1 178 ? 13.626 8.731 -18.420 1.00 88.12 178 GLU A C 1
ATOM 1397 O O . GLU A 1 178 ? 14.611 8.062 -18.719 1.00 88.12 178 GLU A O 1
ATOM 1402 N N . LYS A 1 179 ? 13.426 9.179 -17.171 1.00 87.56 179 LYS A N 1
ATOM 1403 C CA . LYS A 1 179 ? 14.386 8.946 -16.080 1.00 87.56 179 LYS A CA 1
ATOM 1404 C C . LYS A 1 179 ? 14.490 7.461 -15.733 1.00 87.56 179 LYS A C 1
ATOM 1406 O O . LYS A 1 179 ? 15.591 6.955 -15.551 1.00 87.56 179 LYS A O 1
ATOM 1411 N N . PHE A 1 180 ? 13.354 6.764 -15.672 1.00 88.94 180 PHE A N 1
ATOM 1412 C CA . PHE A 1 180 ? 13.316 5.320 -15.445 1.00 88.94 180 PHE A CA 1
ATOM 1413 C C . PHE A 1 180 ? 14.069 4.551 -16.538 1.00 88.94 180 PHE A C 1
ATOM 1415 O O . PHE A 1 180 ? 14.865 3.661 -16.241 1.00 88.94 180 PHE A O 1
ATOM 1422 N N . ARG A 1 181 ? 13.853 4.920 -17.807 1.00 88.31 181 ARG A N 1
ATOM 1423 C CA . ARG A 1 181 ? 14.557 4.336 -18.949 1.00 88.31 181 ARG A CA 1
ATOM 1424 C C . ARG A 1 181 ? 16.053 4.563 -18.831 1.00 88.31 181 ARG A C 1
ATOM 1426 O O . ARG A 1 181 ? 16.806 3.601 -18.938 1.00 88.31 181 ARG A O 1
ATOM 1433 N N . ASP A 1 182 ? 16.473 5.804 -18.623 1.00 87.06 182 ASP A N 1
ATOM 1434 C CA . ASP A 1 182 ? 17.890 6.153 -18.584 1.00 87.06 182 ASP A CA 1
ATOM 1435 C C . ASP A 1 182 ? 18.605 5.444 -17.427 1.00 87.06 182 ASP A C 1
ATOM 1437 O O . ASP A 1 182 ? 19.703 4.930 -17.626 1.00 87.06 182 ASP A O 1
ATOM 1441 N N . ALA A 1 183 ? 17.952 5.312 -16.267 1.00 84.75 183 ALA A N 1
ATOM 1442 C CA . ALA A 1 183 ? 18.464 4.548 -15.133 1.00 84.75 183 ALA A CA 1
ATOM 1443 C C . ALA A 1 183 ? 18.677 3.064 -15.475 1.00 84.75 183 ALA A C 1
ATOM 1445 O O . ALA A 1 183 ? 19.760 2.531 -15.249 1.00 84.75 183 ALA A O 1
ATOM 1446 N N . LEU A 1 184 ? 17.684 2.402 -16.081 1.00 84.31 184 LEU A N 1
ATOM 1447 C CA . LEU A 1 184 ? 17.800 0.990 -16.461 1.00 84.31 184 LEU A CA 1
ATOM 1448 C C . LEU A 1 184 ? 18.799 0.754 -17.598 1.00 84.31 184 LEU A C 1
ATOM 1450 O O . LEU A 1 184 ? 19.479 -0.269 -17.613 1.00 84.31 184 LEU A O 1
ATOM 1454 N N . VAL A 1 185 ? 18.905 1.683 -18.551 1.00 82.56 185 VAL A N 1
ATOM 1455 C CA . VAL A 1 185 ? 19.908 1.600 -19.622 1.00 82.56 185 VAL A CA 1
ATOM 1456 C C . VAL A 1 185 ? 21.311 1.770 -19.042 1.00 82.56 185 VAL A C 1
ATOM 1458 O O . VAL A 1 185 ? 22.208 1.002 -19.387 1.00 82.56 185 VAL A O 1
ATOM 1461 N N . ALA A 1 186 ? 21.503 2.726 -18.135 1.00 76.38 186 ALA A N 1
ATOM 1462 C CA . ALA A 1 186 ? 22.793 2.978 -17.512 1.00 76.38 186 ALA A CA 1
ATOM 1463 C C . ALA A 1 186 ? 23.227 1.840 -16.566 1.00 76.38 186 ALA A C 1
ATOM 1465 O O . ALA A 1 186 ? 24.411 1.503 -16.544 1.00 76.38 186 ALA A O 1
ATOM 1466 N N . ASP A 1 187 ? 22.289 1.190 -15.870 1.00 67.00 187 ASP A N 1
ATOM 1467 C CA . ASP A 1 187 ? 22.545 -0.032 -15.092 1.00 67.00 187 ASP A CA 1
ATOM 1468 C C . ASP A 1 187 ? 22.857 -1.236 -16.007 1.00 67.00 187 ASP A C 1
ATOM 1470 O O . ASP A 1 187 ? 23.778 -2.017 -15.756 1.00 67.00 187 ASP A O 1
ATOM 1474 N N . SER A 1 188 ? 22.187 -1.330 -17.165 1.00 56.22 188 SER A N 1
ATOM 1475 C CA . SER A 1 188 ? 22.430 -2.387 -18.162 1.00 56.22 188 SER A CA 1
ATOM 1476 C C . SER A 1 188 ? 23.807 -2.329 -18.843 1.00 56.22 188 SER A C 1
ATOM 1478 O O . SER A 1 188 ? 24.208 -3.299 -19.489 1.00 56.22 188 SER A O 1
ATOM 1480 N N . CYS A 1 189 ? 24.585 -1.257 -18.638 1.00 48.91 189 CYS A N 1
ATOM 1481 C CA . CYS A 1 189 ? 26.007 -1.220 -19.001 1.00 48.91 189 CYS A CA 1
ATOM 1482 C C . CYS A 1 189 ? 26.871 -2.199 -18.178 1.00 48.91 189 CYS A C 1
ATOM 1484 O O . CYS A 1 189 ? 28.041 -2.400 -18.507 1.00 48.91 189 CYS A O 1
ATOM 1486 N N . TYR A 1 190 ? 26.302 -2.893 -17.187 1.00 47.22 190 TYR A N 1
ATOM 1487 C CA . TYR A 1 190 ? 26.852 -4.120 -16.610 1.00 47.22 190 TYR A CA 1
ATOM 1488 C C . TYR A 1 190 ? 26.334 -5.375 -17.345 1.00 47.22 190 TYR A C 1
ATOM 1490 O O . TYR A 1 190 ? 25.630 -6.199 -16.769 1.00 47.22 190 TYR A O 1
ATOM 1498 N N . ARG A 1 191 ? 26.682 -5.543 -18.631 1.00 45.19 191 ARG A N 1
ATOM 1499 C CA . ARG A 1 191 ? 27.044 -6.847 -19.238 1.00 45.19 191 ARG A CA 1
ATOM 1500 C C . ARG A 1 191 ? 27.375 -6.718 -20.724 1.00 45.19 191 ARG A C 1
ATOM 1502 O O . ARG A 1 191 ? 26.548 -6.939 -21.603 1.00 45.19 191 ARG A O 1
ATOM 1509 N N . SER A 1 192 ? 28.665 -6.603 -20.986 1.00 45.56 192 SER A N 1
ATOM 1510 C CA . SER A 1 192 ? 29.330 -7.143 -22.174 1.00 45.56 192 SER A CA 1
ATOM 1511 C C . SER A 1 192 ? 29.289 -8.691 -22.262 1.00 45.56 192 SER A C 1
ATOM 1513 O O . SER A 1 192 ? 30.152 -9.284 -22.898 1.00 45.56 192 SER A O 1
ATOM 1515 N N . GLU A 1 193 ? 28.301 -9.372 -21.658 1.00 46.50 193 GLU A N 1
ATOM 1516 C CA . GLU A 1 193 ? 28.168 -10.846 -21.675 1.00 46.50 193 GLU A CA 1
ATOM 1517 C C . GLU A 1 193 ? 26.876 -11.365 -22.332 1.00 46.50 193 GLU A C 1
ATOM 1519 O O . GLU A 1 193 ? 26.686 -12.577 -22.415 1.00 46.50 193 GLU A O 1
ATOM 1524 N N . LEU A 1 194 ? 25.974 -10.503 -22.817 1.00 44.19 194 LEU A N 1
ATOM 1525 C CA . LEU A 1 194 ? 24.787 -10.964 -23.562 1.00 44.19 194 LEU A CA 1
ATOM 1526 C C . LEU A 1 194 ? 24.950 -10.911 -25.089 1.00 44.19 194 LEU A C 1
ATOM 1528 O O . LEU A 1 194 ? 24.194 -11.585 -25.784 1.00 44.19 194 LEU A O 1
ATOM 1532 N N . ASP A 1 195 ? 25.991 -10.242 -25.594 1.00 39.22 195 ASP A N 1
ATOM 1533 C CA . ASP A 1 195 ? 26.316 -10.196 -27.029 1.00 39.22 195 ASP A CA 1
ATOM 1534 C C . ASP A 1 195 ? 27.294 -11.295 -27.489 1.00 39.22 195 ASP A C 1
ATOM 1536 O O . ASP A 1 195 ? 27.544 -11.445 -28.684 1.00 39.22 195 ASP A O 1
ATOM 1540 N N . THR A 1 196 ? 27.830 -12.134 -26.592 1.00 42.50 196 THR A N 1
ATOM 1541 C CA . THR A 1 196 ? 28.791 -13.191 -26.980 1.00 42.50 196 THR A CA 1
ATOM 1542 C C . THR A 1 196 ? 28.153 -14.546 -27.322 1.00 42.50 196 THR A C 1
ATOM 1544 O O . THR A 1 196 ? 28.871 -15.495 -27.613 1.00 42.50 196 THR A O 1
ATOM 1547 N N . VAL A 1 197 ? 26.819 -14.676 -27.353 1.00 42.62 197 VAL A N 1
ATOM 1548 C CA . VAL A 1 197 ? 26.151 -15.949 -27.732 1.00 42.62 197 VAL A CA 1
ATOM 1549 C C . VAL A 1 197 ? 25.659 -15.956 -29.191 1.00 42.62 197 VAL A C 1
ATOM 1551 O O . VAL A 1 197 ? 24.949 -16.865 -29.609 1.00 42.62 197 VAL A O 1
ATOM 1554 N N . GLN A 1 198 ? 26.077 -14.993 -30.020 1.00 45.16 198 GLN A N 1
ATOM 1555 C CA . GLN A 1 198 ? 25.749 -14.974 -31.455 1.00 45.16 198 GLN A CA 1
ATOM 1556 C C . GLN A 1 198 ? 26.953 -14.921 -32.404 1.00 45.16 198 GLN A C 1
ATOM 1558 O O . GLN A 1 198 ? 26.835 -14.454 -33.533 1.00 45.16 198 GLN A O 1
ATOM 1563 N N . VAL A 1 199 ? 28.093 -15.496 -32.009 1.00 41.22 199 VAL A N 1
ATOM 1564 C CA . VAL A 1 199 ? 29.137 -15.867 -32.979 1.00 41.22 199 VAL A CA 1
ATOM 1565 C C . VAL A 1 199 ? 29.609 -17.292 -32.703 1.00 41.22 199 VAL A C 1
ATOM 1567 O O . VAL A 1 199 ? 30.505 -17.537 -31.904 1.00 41.22 199 VAL A O 1
ATOM 1570 N N . GLY A 1 200 ? 28.942 -18.238 -33.354 1.00 35.72 200 GLY A N 1
ATOM 1571 C CA . GLY A 1 200 ? 29.253 -19.663 -33.328 1.00 35.72 200 GLY A CA 1
ATOM 1572 C C . GLY A 1 200 ? 28.507 -20.372 -34.453 1.00 35.72 200 GLY A C 1
ATOM 1573 O O . GLY A 1 200 ? 27.629 -21.188 -34.185 1.00 35.72 200 GLY A O 1
ATOM 1574 N N . LEU A 1 201 ? 28.800 -19.960 -35.692 1.00 36.41 201 LEU A N 1
ATOM 1575 C CA . LEU A 1 201 ? 28.680 -20.820 -36.873 1.00 36.41 201 LEU A CA 1
ATOM 1576 C C . LEU A 1 201 ? 29.875 -21.775 -36.903 1.00 36.41 201 LEU A C 1
ATOM 1578 O O . LEU A 1 201 ? 30.984 -21.307 -36.554 1.00 36.41 201 LEU A O 1
#

Radius of gyration: 21.18 Å; chains: 1; bounding box: 50×42×60 Å

Sequence (201 aa):
MNQTKQKKVYYSLFPTGKEITFEEYLSKLSEWKLYTLEDRIKFLFKVLDYDQDGVLTPPDISIFISQLTHHKYALSDRVRVRADGRLGTVRHIGETKFAAGVWVGIELDQPVGKHNGTVQGVKYFTCENLRGLFVPYANVELVEHVKIAEEICEQLSGFVGVGGGSGGGGGSDALGYEKFRDALVADSCYRSELDTVQVGL

InterPro domains:
  IPR000938 CAP Gly-rich domain [PF01302] (77-140)
  IPR000938 CAP Gly-rich domain [PS00845] (94-125)
  IPR000938 CAP Gly-rich domain [PS50245] (94-136)
  IPR000938 CAP Gly-rich domain [SM01052] (75-141)
  IPR002048 EF-hand domain [PS50222] (36-71)
  IPR011992 EF-hand domain pair [SSF47473] (19-68)
  IPR018247 EF-Hand 1, calcium-binding site [PS00018] (49-61)
  IPR036859 CAP Gly-rich domain superfamily [G3DSA:2.30.30.190] (78-143)
  IPR036859 CAP Gly-rich domain superfamily [SSF74924] (66-143)

Foldseek 3Di:
DDDPPDPFDWFQQPPVRDTDGPVRVVVCVVVCVVDDLLSVLVRVQRQLCRVPPQWRFLVSQLVVVCVVVVDADDFQFWKAFQPPRFIFTFQDWQADPVDGAIKTKTQTPDLQADAQQDDPNRHRGGHDGSRIHIDHRVRMTGPVSSVVSVVVLCQLQVLPDDDDDDDDDDDTSIHGSVSSSVSVVSVVVPDPPPVPPPPDD

Secondary structure (DSSP, 8-state):
----------EEETTTTEEE-HHHHHHHGGGGGGS-HHHHHHHHHHHH-SS-SSEE-HHHHHHHHHHHTT----TT-EEEETTT--EEEEEEEEE-SSSSSEEEEEEESSS-SSBSSEETTEE-----TTTEEEEEGGGEEEHHHHHHHHHHHHHHHHTS--------------EEHHHHHHHHHHHTTS-TTSSTTS---